Protein AF-M0ELW2-F1 (afdb_monomer_lite)

Organism: NCBI:txid1227466

Structure (mmCIF, N/CA/C/O backbone):
data_AF-M0ELW2-F1
#
_entry.id   AF-M0ELW2-F1
#
loop_
_atom_site.group_PDB
_atom_site.id
_atom_site.type_symbol
_atom_site.label_atom_id
_atom_site.label_alt_id
_atom_site.label_comp_id
_atom_site.label_asym_id
_atom_site.label_entity_id
_atom_site.label_seq_id
_atom_site.pdbx_PDB_ins_code
_atom_site.Cartn_x
_atom_site.Cartn_y
_atom_site.Cartn_z
_atom_site.occupancy
_atom_site.B_iso_or_equiv
_atom_site.auth_seq_id
_atom_site.auth_comp_id
_atom_site.auth_asym_id
_atom_site.auth_atom_id
_atom_site.pdbx_PDB_model_num
ATOM 1 N N . MET A 1 1 ? -8.194 -16.625 -3.463 1.00 64.56 1 MET A N 1
ATOM 2 C CA . MET A 1 1 ? -8.312 -15.165 -3.348 1.00 64.56 1 MET A CA 1
ATOM 3 C C . MET A 1 1 ? -7.165 -14.580 -4.137 1.00 64.56 1 MET A C 1
ATOM 5 O O . MET A 1 1 ? -6.102 -15.196 -4.111 1.00 64.56 1 MET A O 1
ATOM 9 N N . THR A 1 2 ? -7.409 -13.519 -4.897 1.00 87.75 2 THR A N 1
ATOM 10 C CA . THR A 1 2 ? -6.341 -12.771 -5.567 1.00 87.75 2 THR A CA 1
ATOM 11 C C . THR A 1 2 ? -6.023 -11.579 -4.673 1.00 87.75 2 THR A C 1
ATOM 13 O O . THR A 1 2 ? -6.952 -10.903 -4.248 1.00 87.75 2 THR A O 1
ATOM 16 N N . LEU A 1 3 ? -4.752 -11.398 -4.340 1.00 93.88 3 LEU A N 1
ATOM 17 C CA . LEU A 1 3 ? -4.208 -10.278 -3.588 1.00 93.88 3 LEU A CA 1
ATOM 18 C C . LEU A 1 3 ? -3.972 -9.103 -4.538 1.00 93.88 3 LEU A C 1
ATOM 20 O O . LEU A 1 3 ? -3.313 -9.275 -5.569 1.00 93.88 3 LEU A O 1
ATOM 24 N N . ASP A 1 4 ? -4.447 -7.920 -4.158 1.00 97.50 4 ASP A N 1
ATOM 25 C CA . ASP A 1 4 ? -4.254 -6.689 -4.925 1.00 97.50 4 ASP A CA 1
ATOM 26 C C . ASP A 1 4 ? -2.890 -6.049 -4.640 1.00 97.50 4 ASP A C 1
ATOM 28 O O . ASP A 1 4 ? -2.475 -5.890 -3.489 1.00 97.50 4 ASP A O 1
ATOM 32 N N . VAL A 1 5 ? -2.181 -5.636 -5.690 1.00 97.69 5 VAL A N 1
ATOM 33 C CA . VAL A 1 5 ? -0.938 -4.864 -5.556 1.00 97.69 5 VAL A CA 1
ATOM 34 C C . VAL A 1 5 ? -1.216 -3.423 -5.940 1.00 97.69 5 VAL A C 1
ATOM 36 O O . VAL A 1 5 ? -1.515 -3.158 -7.100 1.00 97.69 5 VAL A O 1
ATOM 39 N N . PHE A 1 6 ? -1.083 -2.491 -4.999 1.00 97.38 6 PHE A N 1
ATOM 40 C CA . PHE A 1 6 ? -1.309 -1.067 -5.245 1.00 97.38 6 PHE A CA 1
ATOM 41 C C . PHE A 1 6 ? 0.013 -0.342 -5.470 1.00 97.38 6 PHE A C 1
ATOM 43 O O . PHE A 1 6 ? 0.917 -0.393 -4.642 1.00 97.38 6 PHE A O 1
ATOM 50 N N . ALA A 1 7 ? 0.158 0.350 -6.596 1.00 95.94 7 ALA A N 1
ATOM 51 C CA . ALA A 1 7 ? 1.364 1.103 -6.918 1.00 95.94 7 ALA A CA 1
ATOM 52 C C . ALA A 1 7 ? 1.092 2.608 -6.864 1.00 95.94 7 ALA A C 1
ATOM 54 O O . ALA A 1 7 ? 0.602 3.205 -7.825 1.00 95.94 7 ALA A O 1
ATOM 55 N N . THR A 1 8 ? 1.462 3.220 -5.739 1.00 93.44 8 THR A N 1
ATOM 56 C CA . THR A 1 8 ? 1.367 4.666 -5.528 1.00 93.44 8 THR A CA 1
ATOM 57 C C . THR A 1 8 ? 2.399 5.421 -6.362 1.00 93.44 8 THR A C 1
ATOM 59 O O . THR A 1 8 ? 3.608 5.275 -6.160 1.00 93.44 8 THR A O 1
ATOM 62 N N . VAL A 1 9 ? 1.934 6.247 -7.301 1.00 91.50 9 VAL A N 1
ATOM 63 C CA . VAL A 1 9 ? 2.795 7.110 -8.122 1.00 91.50 9 VAL A CA 1
ATOM 64 C C . VAL A 1 9 ? 2.878 8.525 -7.545 1.00 91.50 9 VAL A C 1
ATOM 66 O O . VAL A 1 9 ? 1.890 9.110 -7.108 1.00 91.50 9 VAL A O 1
ATOM 69 N N . ASN A 1 10 ? 4.064 9.133 -7.620 1.00 81.88 10 ASN A N 1
ATOM 70 C CA . ASN A 1 10 ? 4.306 10.517 -7.179 1.00 81.88 10 ASN A CA 1
ATOM 71 C C . ASN A 1 10 ? 4.007 11.561 -8.277 1.00 81.88 10 ASN A C 1
ATOM 73 O O . ASN A 1 10 ? 4.631 12.621 -8.322 1.00 81.88 10 ASN A O 1
ATOM 77 N N . GLY A 1 11 ? 3.083 11.248 -9.191 1.00 72.25 11 GLY A N 1
ATOM 78 C CA . GLY A 1 11 ? 2.768 12.054 -10.374 1.00 72.25 11 GLY A CA 1
ATOM 79 C C . GLY A 1 11 ? 3.391 11.535 -11.678 1.00 72.25 11 GLY A C 1
ATOM 80 O O . GLY A 1 11 ? 4.180 10.589 -11.696 1.00 72.25 11 GLY A O 1
ATOM 81 N N . GLY A 1 12 ? 3.025 12.180 -12.789 1.00 79.81 12 GLY A N 1
ATOM 82 C CA . GLY A 1 12 ? 3.502 11.856 -14.135 1.00 79.81 12 GLY A CA 1
ATOM 83 C C . GLY A 1 12 ? 2.635 10.837 -14.886 1.00 79.81 12 GLY A C 1
ATOM 84 O O . GLY A 1 12 ? 2.298 9.762 -14.383 1.00 79.81 12 GLY A O 1
ATOM 85 N N . SER A 1 13 ? 2.306 11.162 -16.141 1.00 84.69 13 SER A N 1
ATOM 86 C CA . SER A 1 13 ? 1.502 10.291 -17.005 1.00 84.69 13 SER A CA 1
ATOM 87 C C . SER A 1 13 ? 2.212 8.973 -17.307 1.00 84.69 13 SER A C 1
ATOM 89 O O . SER A 1 13 ? 1.592 7.925 -17.235 1.00 84.69 13 SER A O 1
ATOM 91 N N . GLU A 1 14 ? 3.518 8.992 -17.575 1.00 90.25 14 GLU A N 1
ATOM 92 C CA . GLU A 1 14 ? 4.261 7.781 -17.957 1.00 90.25 14 GLU A CA 1
ATOM 93 C C . GLU A 1 14 ? 4.351 6.749 -16.822 1.00 90.25 14 GLU A C 1
ATOM 95 O O . GLU A 1 14 ? 4.234 5.552 -17.080 1.00 90.25 14 GLU A O 1
ATOM 100 N N . ALA A 1 15 ? 4.485 7.201 -15.568 1.00 91.12 15 ALA A N 1
ATOM 101 C CA . ALA A 1 15 ? 4.456 6.321 -14.399 1.00 91.12 15 ALA A CA 1
ATOM 102 C C . ALA A 1 15 ? 3.082 5.661 -14.244 1.00 91.12 15 ALA A C 1
ATOM 104 O O . ALA A 1 15 ? 2.994 4.449 -14.074 1.00 91.12 15 ALA A O 1
ATOM 105 N N . SER A 1 16 ? 2.021 6.459 -14.373 1.00 92.31 16 SER A N 1
ATOM 106 C CA . SER A 1 16 ? 0.638 5.980 -14.300 1.00 92.31 16 SER A CA 1
ATOM 107 C C . SER A 1 16 ? 0.343 4.958 -15.401 1.00 92.31 16 SER A C 1
ATOM 109 O O . SER A 1 16 ? -0.232 3.909 -15.135 1.00 92.31 16 SER A O 1
ATOM 111 N N . GLU A 1 17 ? 0.787 5.226 -16.631 1.00 93.00 17 GLU A N 1
ATOM 112 C CA . GLU A 1 17 ? 0.638 4.301 -17.757 1.00 93.00 17 GLU A CA 1
ATOM 113 C C . GLU A 1 17 ? 1.441 3.008 -17.558 1.00 93.00 17 GLU A C 1
ATOM 115 O O . GLU A 1 17 ? 0.981 1.945 -17.957 1.00 93.00 17 GLU A O 1
ATOM 120 N N . ALA A 1 18 ? 2.624 3.066 -16.937 1.00 94.62 18 ALA A N 1
ATOM 121 C CA . ALA A 1 18 ? 3.399 1.866 -16.617 1.00 94.62 18 ALA A CA 1
ATOM 122 C C . ALA A 1 18 ? 2.678 0.964 -15.606 1.00 94.62 18 ALA A C 1
ATOM 124 O O . ALA A 1 18 ? 2.658 -0.250 -15.785 1.00 94.62 18 ALA A O 1
ATOM 125 N N . VAL A 1 19 ? 2.048 1.553 -14.582 1.00 95.94 19 VAL A N 1
ATOM 126 C CA . VAL A 1 19 ? 1.215 0.801 -13.633 1.00 95.94 19 VAL A CA 1
ATOM 127 C C . VAL A 1 19 ? 0.007 0.198 -14.347 1.00 95.94 19 VAL A C 1
ATOM 129 O O . VAL A 1 19 ? -0.205 -1.003 -14.247 1.00 95.94 19 VAL A O 1
ATOM 132 N N . LYS A 1 20 ? -0.720 0.987 -15.151 1.00 94.31 20 LYS A N 1
ATOM 133 C CA . LYS A 1 20 ? -1.913 0.530 -15.891 1.00 94.31 20 LYS A CA 1
ATOM 134 C C . LYS A 1 20 ? -1.642 -0.584 -16.912 1.00 94.31 20 LYS A C 1
ATOM 136 O O . LYS A 1 20 ? -2.574 -1.283 -17.295 1.00 94.31 20 LYS A O 1
ATOM 141 N N . ARG A 1 21 ? -0.404 -0.719 -17.404 1.00 95.81 21 ARG A N 1
ATOM 142 C CA . ARG A 1 21 ? 0.011 -1.828 -18.285 1.00 95.81 21 ARG A CA 1
ATOM 143 C C . ARG A 1 21 ? 0.473 -3.075 -17.528 1.00 95.81 21 ARG A C 1
ATOM 145 O O . ARG A 1 21 ? 0.621 -4.119 -18.152 1.00 95.81 21 ARG A O 1
ATOM 152 N N . SER A 1 22 ? 0.713 -2.961 -16.225 1.00 95.94 22 SER A N 1
ATOM 153 C CA . SER A 1 22 ? 1.010 -4.095 -15.348 1.00 95.94 22 SER A CA 1
ATOM 154 C C . SER A 1 22 ? -0.270 -4.690 -14.754 1.00 95.94 22 SER A C 1
ATOM 156 O O . SER A 1 22 ? -1.358 -4.161 -14.965 1.00 95.94 22 SER A O 1
ATOM 158 N N . ASP A 1 23 ? -0.129 -5.749 -13.957 1.00 94.81 23 ASP A N 1
ATOM 159 C CA . ASP A 1 23 ? -1.236 -6.326 -13.179 1.00 94.81 23 ASP A CA 1
ATOM 160 C C . ASP A 1 23 ? -1.488 -5.610 -11.833 1.00 94.81 23 ASP A C 1
ATOM 162 O O . ASP A 1 23 ? -2.323 -6.042 -11.041 1.00 94.81 23 ASP A O 1
ATOM 166 N N . ALA A 1 24 ? -0.754 -4.531 -11.535 1.00 97.00 24 ALA A N 1
ATOM 167 C CA . ALA A 1 24 ? -0.967 -3.728 -10.334 1.00 97.00 24 ALA A CA 1
ATOM 168 C C . ALA A 1 24 ? -2.047 -2.653 -10.539 1.00 97.00 24 ALA A C 1
ATOM 170 O O . ALA A 1 24 ? -2.225 -2.107 -11.628 1.00 97.00 24 ALA A O 1
ATOM 171 N N . GLN A 1 25 ? -2.710 -2.294 -9.447 1.00 96.94 25 GLN A N 1
ATOM 172 C CA . GLN A 1 25 ? -3.693 -1.224 -9.380 1.00 96.94 25 GLN A CA 1
ATOM 173 C C . GLN A 1 25 ? -3.006 0.132 -9.184 1.00 96.94 25 GLN A C 1
ATOM 175 O O . GLN A 1 25 ? -2.037 0.263 -8.427 1.00 96.94 25 GLN A O 1
ATOM 180 N N . LEU A 1 26 ? -3.506 1.164 -9.866 1.00 95.75 26 LEU A N 1
ATOM 181 C CA . LEU A 1 26 ? -2.950 2.512 -9.776 1.00 95.75 26 LEU A CA 1
ATOM 182 C C . LEU A 1 26 ? -3.373 3.193 -8.477 1.00 95.75 26 LEU A C 1
ATOM 184 O O . LEU A 1 26 ? -4.562 3.365 -8.220 1.00 95.75 26 LEU A O 1
ATOM 188 N N . GLY A 1 27 ? -2.382 3.643 -7.709 1.00 95.19 27 GLY A N 1
ATOM 189 C CA . GLY A 1 27 ? -2.590 4.471 -6.531 1.00 95.19 27 GLY A CA 1
ATOM 190 C C . GLY A 1 27 ? -1.952 5.849 -6.651 1.00 95.19 27 GLY A C 1
ATOM 191 O O . GLY A 1 27 ? -1.027 6.059 -7.441 1.00 95.19 27 GLY A O 1
ATOM 192 N N . ILE A 1 28 ? -2.399 6.783 -5.820 1.00 93.88 28 ILE A N 1
ATOM 193 C CA . ILE A 1 28 ? -1.743 8.079 -5.617 1.00 93.88 28 ILE A CA 1
ATOM 194 C C . ILE A 1 28 ? -1.641 8.397 -4.128 1.00 93.88 28 ILE A C 1
ATOM 196 O O . ILE A 1 28 ? -2.437 7.927 -3.330 1.00 93.88 28 ILE A O 1
ATOM 200 N N . GLU A 1 29 ? -0.692 9.245 -3.753 1.00 91.44 29 GLU A N 1
ATOM 201 C CA . GLU A 1 29 ? -0.753 9.933 -2.462 1.00 91.44 29 GLU A CA 1
ATOM 202 C C . GLU A 1 29 ? -1.674 11.147 -2.619 1.00 91.44 29 GLU A C 1
ATOM 204 O O . GLU A 1 29 ? -1.587 11.857 -3.627 1.00 91.44 29 GLU A O 1
ATOM 209 N N . SER A 1 30 ? -2.537 11.409 -1.637 1.00 89.12 30 SER A N 1
ATOM 210 C CA . SER A 1 30 ? -3.585 12.436 -1.757 1.00 89.12 30 SER A CA 1
ATOM 211 C C . SER A 1 30 ? -3.110 13.852 -2.144 1.00 89.12 30 SER A C 1
ATOM 213 O O . SER A 1 30 ? -3.828 14.563 -2.837 1.00 89.12 30 SER A O 1
ATOM 215 N N . GLN A 1 31 ? -1.874 14.261 -1.839 1.00 82.50 31 GLN A N 1
ATOM 216 C CA . GLN A 1 31 ? -1.348 15.563 -2.303 1.00 82.50 31 GLN A CA 1
ATOM 217 C C . GLN A 1 31 ? -0.848 15.593 -3.751 1.00 82.50 31 GLN A C 1
ATOM 219 O O . GLN A 1 31 ? -0.563 16.663 -4.291 1.00 82.50 31 GLN A O 1
ATOM 224 N N . ASN A 1 32 ? -0.663 14.441 -4.390 1.00 77.44 32 ASN A N 1
ATOM 225 C CA . ASN A 1 32 ? 0.008 14.355 -5.687 1.00 77.44 32 ASN A CA 1
ATOM 226 C C . ASN A 1 32 ? -0.987 14.360 -6.869 1.00 77.44 32 ASN A C 1
ATOM 228 O O . ASN A 1 32 ? -0.609 14.053 -8.001 1.00 77.44 32 ASN A O 1
ATOM 232 N N . GLN A 1 33 ? -2.244 14.769 -6.639 1.00 63.25 33 GLN A N 1
ATOM 233 C CA . GLN A 1 33 ? -3.331 14.734 -7.630 1.00 63.25 33 GLN A CA 1
ATOM 234 C C . GLN A 1 33 ? -3.088 15.571 -8.892 1.00 63.25 33 GLN A C 1
ATOM 236 O O . GLN A 1 33 ? -3.638 15.271 -9.949 1.00 63.25 33 GLN A O 1
ATOM 241 N N . HIS A 1 34 ? -2.280 16.632 -8.820 1.00 58.34 34 HIS A N 1
ATOM 242 C CA . HIS A 1 34 ? -2.268 17.691 -9.838 1.00 58.34 34 HIS A CA 1
ATOM 243 C C . HIS A 1 34 ? -1.820 17.268 -11.251 1.00 58.34 34 HIS A C 1
ATOM 245 O O . HIS A 1 34 ? -1.841 18.094 -12.164 1.00 58.34 34 HIS A O 1
ATOM 251 N N . GLN A 1 35 ? -1.398 16.018 -11.456 1.00 65.25 35 GLN A N 1
ATOM 252 C CA . GLN A 1 35 ? -0.839 15.552 -12.728 1.00 65.25 35 GLN A CA 1
ATOM 253 C C . GLN A 1 35 ? -1.507 14.299 -13.308 1.00 65.25 35 GLN A C 1
ATOM 255 O O . GLN A 1 35 ? -1.128 13.880 -14.402 1.00 65.25 35 GLN A O 1
ATOM 260 N N . ILE A 1 36 ? -2.482 13.698 -12.618 1.00 74.06 36 ILE A N 1
ATOM 261 C CA . ILE A 1 36 ? -3.099 12.425 -13.016 1.00 74.06 36 ILE A CA 1
ATOM 262 C C . ILE A 1 36 ? -4.617 12.604 -13.027 1.00 74.06 36 ILE A C 1
ATOM 264 O O . ILE A 1 36 ? -5.186 13.230 -12.139 1.00 74.06 36 ILE A O 1
ATOM 268 N N . LYS A 1 37 ? -5.283 12.096 -14.067 1.00 79.38 37 LYS A N 1
ATOM 269 C CA . LYS A 1 37 ? -6.751 12.078 -14.109 1.00 79.38 37 LYS A CA 1
ATOM 270 C C . LYS A 1 37 ? -7.271 11.077 -13.079 1.00 79.38 37 LYS A C 1
ATOM 272 O O . LYS A 1 37 ? -6.704 9.995 -12.980 1.00 79.38 37 LYS A O 1
ATOM 277 N N . SER A 1 38 ? -8.370 11.402 -12.403 1.00 80.44 38 SER A N 1
ATOM 278 C CA . SER A 1 38 ? -9.008 10.511 -11.422 1.00 80.44 38 SER A CA 1
ATOM 279 C C . SER A 1 38 ? -9.430 9.155 -12.001 1.00 80.44 38 SER A C 1
ATOM 281 O O . SER A 1 38 ? -9.484 8.170 -11.278 1.00 80.44 38 SER A O 1
ATOM 283 N N . GLU A 1 39 ? -9.676 9.072 -13.314 1.00 83.44 39 GLU A N 1
ATOM 284 C CA . GLU A 1 39 ? -10.070 7.832 -13.991 1.00 83.44 39 GLU A CA 1
ATOM 285 C C . GLU A 1 39 ? -9.039 6.693 -13.820 1.00 83.44 39 GLU A C 1
ATOM 287 O O . GLU A 1 39 ? -7.923 6.724 -14.369 1.00 83.44 39 GLU A O 1
ATOM 292 N N . GLY A 1 40 ? -9.479 5.639 -13.124 1.00 88.19 40 GLY A N 1
ATOM 293 C CA . GLY A 1 40 ? -8.727 4.407 -12.883 1.00 88.19 40 GLY A CA 1
ATOM 294 C C . GLY A 1 40 ? -7.709 4.506 -11.749 1.00 88.19 40 GLY A C 1
ATOM 295 O O . GLY A 1 40 ? -6.729 3.768 -11.780 1.00 88.19 40 GLY A O 1
ATOM 296 N N . ILE A 1 41 ? -7.879 5.452 -10.820 1.00 94.12 41 ILE A N 1
ATOM 297 C CA . ILE A 1 41 ? -7.176 5.449 -9.534 1.00 94.12 41 ILE A CA 1
ATOM 298 C C . ILE A 1 41 ? -7.996 4.596 -8.565 1.00 94.12 41 ILE A C 1
ATOM 300 O O . ILE A 1 41 ? -9.115 4.957 -8.222 1.00 94.12 41 ILE A O 1
ATOM 304 N N . GLU A 1 42 ? -7.421 3.487 -8.118 1.00 96.69 42 GLU A N 1
ATOM 305 C CA . GLU A 1 42 ? -8.073 2.511 -7.234 1.00 96.69 42 GLU A CA 1
ATOM 306 C C . GLU A 1 42 ? -7.613 2.653 -5.776 1.00 96.69 42 GLU A C 1
ATOM 308 O O . GLU A 1 42 ? -8.215 2.077 -4.874 1.00 96.69 42 GLU A O 1
ATOM 313 N N . PHE A 1 43 ? -6.535 3.410 -5.539 1.00 97.00 43 PHE A N 1
ATOM 314 C CA . PHE A 1 43 ? -5.943 3.586 -4.217 1.00 97.00 43 PHE A CA 1
ATOM 315 C C . PHE A 1 43 ? -5.543 5.031 -3.934 1.00 97.00 43 PHE A C 1
ATOM 317 O O . PHE A 1 43 ? -4.889 5.682 -4.755 1.00 97.00 43 PHE A O 1
ATOM 324 N N . VAL A 1 44 ? -5.895 5.525 -2.750 1.00 95.88 44 VAL A N 1
ATOM 325 C CA . VAL A 1 44 ? -5.449 6.833 -2.260 1.00 95.88 44 VAL A CA 1
ATOM 326 C C . VAL A 1 44 ? -4.745 6.666 -0.918 1.00 95.88 44 VAL A C 1
ATOM 328 O O . VAL A 1 44 ? -5.349 6.299 0.082 1.00 95.88 44 VAL A O 1
ATOM 331 N N . ASP A 1 45 ? -3.451 6.964 -0.903 1.00 94.38 45 ASP A N 1
ATOM 332 C CA . ASP A 1 45 ? -2.612 6.874 0.286 1.00 94.38 45 ASP A CA 1
ATOM 333 C C . ASP A 1 45 ? -2.658 8.165 1.114 1.00 94.38 45 ASP A C 1
ATOM 335 O O . ASP A 1 45 ? -2.761 9.291 0.585 1.00 94.38 45 ASP A O 1
ATOM 339 N N . TYR A 1 46 ? -2.541 7.992 2.429 1.00 91.62 46 TYR A N 1
ATOM 340 C CA . TYR A 1 46 ? -2.403 9.093 3.365 1.00 91.62 46 TYR A CA 1
ATOM 341 C C . TYR A 1 46 ? -0.953 9.624 3.317 1.00 91.62 46 TYR A C 1
ATOM 343 O O . TYR A 1 46 ? 0.011 8.863 3.305 1.00 91.62 46 TYR A O 1
ATOM 351 N N . PRO A 1 47 ? -0.746 10.945 3.281 1.00 85.44 47 PRO A N 1
ATOM 352 C CA . PRO A 1 47 ? 0.551 11.613 3.084 1.00 85.44 47 PRO A CA 1
ATOM 353 C C . PRO A 1 47 ? 1.474 11.577 4.321 1.00 85.44 47 PRO A C 1
ATOM 355 O O . PRO A 1 47 ? 1.882 12.625 4.826 1.00 85.44 47 PRO A O 1
ATOM 358 N N . PHE A 1 48 ? 1.835 10.411 4.851 1.00 78.38 48 PHE A N 1
ATOM 359 C CA . PHE A 1 48 ? 2.548 10.310 6.140 1.00 78.38 48 PHE A CA 1
ATOM 360 C C . PHE A 1 48 ? 3.864 11.104 6.231 1.00 78.38 48 PHE A C 1
ATOM 362 O O . PHE A 1 48 ? 4.352 11.386 7.323 1.00 78.38 48 PHE A O 1
ATOM 369 N N . SER A 1 49 ? 4.464 11.457 5.091 1.00 71.62 49 SER A N 1
ATOM 370 C CA . SER A 1 49 ? 5.729 12.193 5.023 1.00 71.62 49 SER A CA 1
ATOM 371 C C . SER A 1 49 ? 5.593 13.721 5.062 1.00 71.62 49 SER A C 1
ATOM 373 O O . SER A 1 49 ? 6.615 14.413 5.075 1.00 71.62 49 SER A O 1
ATOM 375 N N . LYS A 1 50 ? 4.369 14.265 5.060 1.00 71.81 50 LYS A N 1
ATOM 376 C CA . LYS A 1 50 ? 4.126 15.702 4.883 1.00 71.81 50 LYS A CA 1
ATOM 377 C C . LYS A 1 50 ? 3.453 16.296 6.116 1.00 71.81 50 LYS A C 1
ATOM 379 O O . LYS A 1 50 ? 2.315 15.974 6.428 1.00 71.81 50 LYS A O 1
ATOM 384 N N . GLU A 1 51 ? 4.173 17.187 6.797 1.00 66.44 51 GLU A N 1
ATOM 385 C CA . GLU A 1 51 ? 3.758 17.782 8.080 1.00 66.44 51 GLU A CA 1
ATOM 386 C C . GLU A 1 51 ? 2.515 18.686 7.976 1.00 66.44 51 GLU A C 1
ATOM 388 O O . GLU A 1 51 ? 1.869 18.946 8.988 1.00 66.44 51 GLU A O 1
ATOM 393 N N . ASP A 1 52 ? 2.167 19.140 6.768 1.00 67.75 52 ASP A N 1
ATOM 394 C CA . ASP A 1 52 ? 1.168 20.193 6.557 1.00 67.75 52 ASP A CA 1
ATOM 395 C C . ASP A 1 52 ? -0.208 19.694 6.076 1.00 67.75 52 ASP A C 1
ATOM 397 O O . ASP A 1 52 ? -1.124 20.510 5.994 1.00 67.75 52 ASP A O 1
ATOM 401 N N . GLN A 1 53 ? -0.390 18.406 5.743 1.00 71.44 53 GLN A N 1
ATOM 402 C CA . GLN A 1 53 ? -1.695 17.945 5.245 1.00 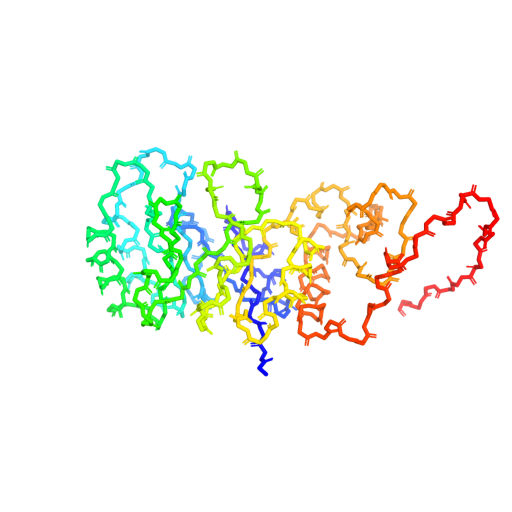71.44 53 GLN A CA 1
ATOM 403 C C . GLN A 1 53 ? -2.682 17.705 6.388 1.00 71.44 53 GLN A C 1
ATOM 405 O O . GLN A 1 53 ? -2.406 16.939 7.316 1.00 71.44 53 GLN A O 1
ATOM 410 N N . SER A 1 54 ? -3.867 18.303 6.278 1.00 88.81 54 SER A N 1
ATOM 411 C CA . SER A 1 54 ? -4.982 17.985 7.167 1.00 88.81 54 SER A CA 1
ATOM 412 C C . SER A 1 54 ? -5.734 16.734 6.703 1.00 88.81 54 SER A C 1
ATOM 414 O O . SER A 1 54 ? -5.753 16.390 5.519 1.00 88.81 54 SER A O 1
ATOM 416 N N . PHE A 1 55 ? -6.413 16.070 7.641 1.00 93.69 55 PHE A N 1
ATOM 417 C CA . PHE A 1 55 ? -7.362 15.011 7.299 1.00 93.69 55 PHE A CA 1
ATOM 418 C C . PHE A 1 55 ? -8.415 15.503 6.291 1.00 93.69 55 PHE A C 1
ATOM 420 O O . PHE A 1 55 ? -8.699 14.793 5.334 1.00 93.69 55 PHE A O 1
ATOM 427 N N . ASP A 1 56 ? -8.918 16.730 6.450 1.00 94.44 56 ASP A N 1
ATOM 428 C CA . ASP A 1 56 ? -9.928 17.315 5.561 1.00 94.44 56 ASP A CA 1
ATOM 429 C C . ASP A 1 56 ? -9.453 17.353 4.098 1.00 94.44 56 ASP A C 1
ATOM 431 O O . ASP A 1 56 ? -10.184 16.940 3.204 1.00 94.44 56 ASP A O 1
ATOM 435 N N . GLU 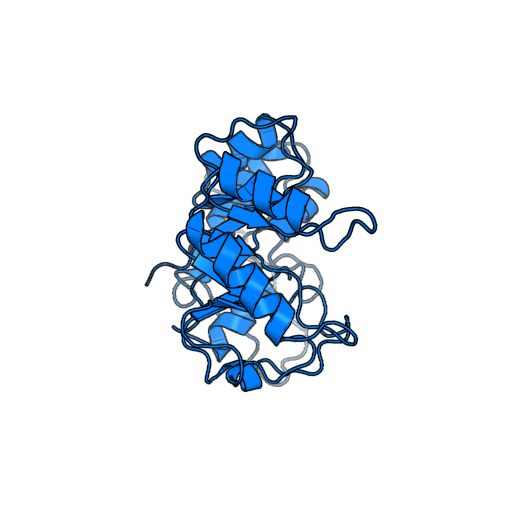A 1 57 ? -8.205 17.759 3.835 1.00 93.00 57 GLU A N 1
ATOM 436 C CA . GLU A 1 57 ? -7.640 17.778 2.474 1.00 93.00 57 GLU A CA 1
ATOM 437 C C . GLU A 1 57 ? -7.508 16.365 1.879 1.00 93.00 57 GLU A C 1
ATOM 439 O O . GLU A 1 57 ? -7.676 16.153 0.673 1.00 93.00 57 GLU A O 1
ATOM 444 N N . HIS A 1 58 ? -7.189 15.378 2.721 1.00 95.31 58 HIS A N 1
ATOM 445 C CA . HIS A 1 58 ? -7.176 13.975 2.312 1.00 95.31 58 HIS A CA 1
ATOM 446 C C . HIS A 1 58 ? -8.600 13.467 2.025 1.00 95.31 58 HIS A C 1
ATOM 448 O O . HIS A 1 58 ? -8.824 12.843 0.992 1.00 95.31 58 HIS A O 1
ATOM 454 N N . CYS A 1 59 ? -9.576 13.790 2.874 1.00 96.56 59 CYS A N 1
ATOM 455 C CA . CYS A 1 59 ? -10.977 13.425 2.680 1.00 96.56 59 CYS A CA 1
ATOM 456 C C . CYS A 1 59 ? -11.546 14.040 1.391 1.00 96.56 59 CYS A C 1
ATOM 458 O O . CYS A 1 59 ? -12.141 13.333 0.581 1.00 96.56 59 CYS A O 1
ATOM 460 N N . GLU A 1 60 ? -11.271 15.321 1.120 1.00 95.19 60 GLU A N 1
ATOM 461 C CA . GLU A 1 60 ? -11.647 15.989 -0.135 1.00 95.19 60 GLU A CA 1
ATOM 462 C C . GLU A 1 60 ? -11.052 15.286 -1.365 1.00 95.19 60 GLU A C 1
ATOM 464 O O . GLU A 1 60 ? -11.717 15.130 -2.392 1.00 95.19 60 GLU A O 1
ATOM 469 N N . THR A 1 61 ? -9.803 14.826 -1.255 1.00 94.12 61 THR A N 1
ATOM 470 C CA . THR A 1 61 ? -9.131 14.049 -2.301 1.00 94.12 61 THR A CA 1
ATOM 471 C C . THR A 1 61 ? -9.846 12.725 -2.556 1.00 94.12 61 THR A C 1
ATOM 473 O O . THR A 1 61 ? -10.119 12.399 -3.713 1.00 94.12 61 THR A O 1
ATOM 476 N N . VAL A 1 62 ? -10.139 11.970 -1.496 1.00 96.50 62 VAL A N 1
ATOM 477 C CA . VAL A 1 62 ? -10.817 10.670 -1.582 1.00 96.50 62 VAL A CA 1
ATOM 478 C C . VAL A 1 62 ? -12.223 10.850 -2.148 1.00 96.50 62 VAL A C 1
ATOM 480 O O . VAL A 1 62 ? -12.571 10.162 -3.098 1.00 96.50 62 VAL A O 1
ATOM 483 N N . ALA A 1 63 ? -12.980 11.844 -1.679 1.00 96.56 63 ALA A N 1
ATOM 484 C CA . ALA A 1 63 ? -14.312 12.166 -2.190 1.00 96.56 63 ALA A CA 1
ATOM 485 C C . ALA A 1 63 ? -14.317 12.572 -3.674 1.00 96.56 63 ALA A C 1
ATOM 487 O O . ALA A 1 63 ? -15.282 12.321 -4.388 1.00 96.56 63 ALA A O 1
ATOM 488 N N . GLY A 1 64 ? -13.251 13.215 -4.162 1.00 94.31 64 GLY A N 1
ATOM 489 C CA . GLY A 1 64 ? -13.129 13.589 -5.573 1.00 94.31 64 GLY A CA 1
ATOM 490 C C . GLY A 1 64 ? -12.737 12.439 -6.508 1.00 94.31 64 GLY A C 1
ATOM 491 O O . GLY A 1 64 ? -12.938 12.553 -7.720 1.00 94.31 64 GLY A O 1
ATOM 492 N N . ILE A 1 65 ? -12.141 11.371 -5.971 1.00 95.44 65 ILE A N 1
ATOM 493 C CA . ILE A 1 65 ? -11.664 10.209 -6.738 1.00 95.44 65 ILE A CA 1
ATOM 494 C C . ILE A 1 65 ? -12.625 9.026 -6.628 1.00 95.44 65 ILE A C 1
ATOM 496 O O . ILE A 1 65 ? -12.802 8.327 -7.620 1.00 95.44 65 ILE A O 1
ATOM 500 N N . GLU A 1 66 ? -13.226 8.835 -5.456 1.00 96.56 66 GLU A N 1
ATOM 501 C CA . GLU A 1 66 ? -14.003 7.656 -5.070 1.00 96.56 66 GLU A CA 1
ATOM 502 C C . GLU A 1 66 ? -13.221 6.339 -5.300 1.00 96.56 66 GLU A C 1
ATOM 504 O O . GLU A 1 66 ? -13.632 5.509 -6.113 1.00 96.56 66 GLU A O 1
ATOM 509 N N . PRO A 1 67 ? -12.036 6.160 -4.671 1.00 97.12 67 PRO A N 1
ATOM 510 C CA . PRO A 1 67 ? -11.185 4.995 -4.910 1.00 97.12 67 PRO A CA 1
ATOM 511 C C . PRO A 1 67 ? -11.775 3.726 -4.282 1.00 97.12 67 PRO A C 1
ATOM 513 O O . PRO A 1 67 ? -12.470 3.793 -3.272 1.00 97.12 67 PRO A O 1
ATOM 516 N N . ALA A 1 68 ? -11.405 2.551 -4.795 1.00 97.56 68 ALA A N 1
ATOM 517 C CA . ALA A 1 68 ? -11.752 1.286 -4.145 1.00 97.56 68 ALA A CA 1
ATOM 518 C C . ALA A 1 68 ? -11.174 1.198 -2.720 1.00 97.56 68 ALA A C 1
ATOM 520 O O . ALA A 1 68 ? -11.842 0.740 -1.797 1.00 97.56 68 ALA A O 1
ATOM 521 N N . VAL A 1 69 ? -9.935 1.661 -2.520 1.00 98.25 69 VAL A N 1
ATOM 522 C CA . VAL A 1 69 ? -9.245 1.577 -1.228 1.00 98.25 69 VAL A CA 1
ATOM 523 C C . VAL A 1 69 ? -8.616 2.918 -0.849 1.00 98.25 69 VAL A C 1
ATOM 525 O O . VAL A 1 69 ? -8.009 3.603 -1.671 1.00 98.25 69 VAL A O 1
ATOM 528 N N . THR A 1 70 ? -8.704 3.289 0.425 1.00 98.12 70 THR A N 1
ATOM 529 C CA . THR A 1 70 ? -7.977 4.440 0.984 1.00 98.12 70 THR A CA 1
ATOM 530 C C . THR A 1 70 ? -7.371 4.118 2.350 1.00 98.12 70 THR A C 1
ATOM 532 O O . THR A 1 70 ? -7.622 3.054 2.918 1.00 98.12 70 THR A O 1
ATOM 535 N N . VAL A 1 71 ? -6.555 5.025 2.885 1.00 97.44 71 VAL A N 1
ATOM 536 C CA . VAL A 1 71 ? -5.843 4.858 4.158 1.00 97.44 71 VAL A CA 1
ATOM 537 C C . VAL A 1 71 ? -6.236 5.968 5.131 1.00 97.44 71 VAL A C 1
ATOM 539 O O . VAL A 1 71 ? -6.127 7.150 4.820 1.00 97.44 71 VAL A O 1
ATOM 542 N N . ALA A 1 72 ? -6.680 5.597 6.331 1.00 97.19 72 ALA A N 1
ATOM 543 C CA . ALA A 1 72 ? -6.892 6.545 7.421 1.00 97.19 72 ALA A CA 1
ATOM 544 C C . ALA A 1 72 ? -5.550 6.955 8.066 1.00 97.19 72 ALA A C 1
ATOM 546 O O . ALA A 1 72 ? -4.566 6.221 7.959 1.00 97.19 72 ALA A O 1
ATOM 547 N N . PRO A 1 73 ? -5.484 8.085 8.796 1.00 94.25 73 PRO A N 1
ATOM 548 C CA . PRO A 1 73 ? -4.299 8.418 9.583 1.00 94.25 73 PRO A CA 1
ATOM 549 C C . PRO A 1 73 ? -3.908 7.291 10.556 1.00 94.25 73 PRO A C 1
ATOM 551 O O . PRO A 1 73 ? -4.769 6.625 11.126 1.00 94.25 73 PRO A O 1
ATOM 554 N N . ASP A 1 74 ? -2.610 7.111 10.808 1.00 93.19 74 ASP A N 1
ATOM 555 C CA . ASP A 1 74 ? -2.119 6.063 11.713 1.00 93.19 74 ASP A CA 1
ATOM 556 C C . ASP A 1 74 ? -2.644 6.244 13.144 1.00 93.19 74 ASP A C 1
ATOM 558 O O . ASP A 1 74 ? -2.694 7.364 13.662 1.00 93.19 74 ASP A O 1
ATOM 562 N N . ILE A 1 75 ? -2.931 5.141 13.837 1.00 92.94 75 ILE A N 1
ATOM 563 C CA . ILE A 1 75 ? -3.149 5.144 15.288 1.00 92.94 75 ILE A CA 1
ATOM 564 C C . ILE A 1 75 ? -1.781 5.087 15.964 1.00 92.94 75 ILE A C 1
ATOM 566 O O . ILE A 1 75 ? -1.224 4.014 16.192 1.00 92.94 75 ILE A O 1
ATOM 570 N N . GLU A 1 76 ? -1.230 6.253 16.275 1.00 89.44 76 GLU A N 1
ATOM 571 C CA . GLU A 1 76 ? 0.100 6.418 16.863 1.00 89.44 76 GLU A CA 1
ATOM 572 C C . GLU A 1 76 ? 0.062 7.201 18.183 1.00 89.44 76 GLU A C 1
ATOM 574 O O . GLU A 1 76 ? -0.955 7.788 18.563 1.00 89.44 76 GLU A O 1
ATOM 579 N N . ARG A 1 77 ? 1.181 7.224 18.917 1.00 82.00 77 ARG A N 1
ATOM 580 C CA . ARG A 1 77 ? 1.261 7.898 20.220 1.00 82.00 77 ARG A CA 1
ATOM 581 C C . ARG A 1 77 ? 0.853 9.368 20.105 1.00 82.00 77 ARG A C 1
ATOM 583 O O . ARG A 1 77 ? 1.551 10.171 19.497 1.00 82.00 77 ARG A O 1
ATOM 590 N N . GLY A 1 78 ? -0.230 9.723 20.791 1.00 85.81 78 GLY A N 1
ATOM 591 C CA . GLY A 1 78 ? -0.770 11.084 20.809 1.00 85.81 78 GLY A CA 1
ATOM 592 C C . GLY A 1 78 ? -1.970 11.301 19.888 1.00 85.81 78 GLY A C 1
ATOM 593 O O . GLY A 1 78 ? -2.559 12.377 19.957 1.00 85.81 78 GLY A O 1
ATOM 594 N N . ARG A 1 79 ? -2.369 10.297 19.096 1.00 88.88 79 ARG A N 1
ATOM 595 C CA . ARG A 1 79 ? -3.635 10.275 18.357 1.00 88.88 79 ARG A CA 1
ATOM 596 C C . ARG A 1 79 ? -4.574 9.237 18.978 1.00 88.88 79 ARG A C 1
ATOM 598 O O . ARG A 1 79 ? -4.168 8.101 19.210 1.00 88.88 79 ARG A O 1
ATOM 605 N N . ASP A 1 80 ? -5.802 9.639 19.302 1.00 93.44 80 ASP A N 1
ATOM 606 C CA . ASP A 1 80 ? -6.810 8.721 19.841 1.00 93.44 80 ASP A CA 1
ATOM 607 C C . ASP A 1 80 ? -7.294 7.777 18.729 1.00 93.44 80 ASP A C 1
ATOM 609 O O . ASP A 1 80 ? -7.575 8.209 17.610 1.00 93.44 80 ASP A O 1
ATOM 613 N N . ALA A 1 81 ? -7.401 6.484 19.035 1.00 96.50 81 ALA A N 1
ATOM 614 C CA . ALA A 1 81 ? -7.954 5.497 18.116 1.00 96.50 81 ALA A CA 1
ATOM 615 C C . ALA A 1 81 ? -9.402 5.833 17.728 1.00 96.50 81 ALA A C 1
ATOM 617 O O . ALA A 1 81 ? -9.794 5.622 16.584 1.00 96.50 81 ALA A O 1
ATOM 618 N N . GLN A 1 82 ? -10.188 6.385 18.658 1.00 97.50 82 GLN A N 1
ATOM 619 C CA . GLN A 1 82 ? -11.574 6.758 18.393 1.00 97.50 82 GLN A CA 1
ATOM 620 C C . GLN A 1 82 ? -11.676 7.876 17.347 1.00 97.50 82 GLN A C 1
ATOM 622 O O . GLN A 1 82 ? -12.525 7.785 16.461 1.00 97.50 82 GLN A O 1
ATOM 627 N N . ASP A 1 83 ? -10.783 8.868 17.401 1.00 97.06 83 ASP A N 1
ATOM 628 C CA . ASP A 1 83 ? -10.718 9.942 16.404 1.00 97.06 83 ASP A CA 1
ATOM 629 C C . ASP A 1 83 ? -10.384 9.365 15.016 1.00 97.06 83 ASP A C 1
ATOM 631 O O . ASP A 1 83 ? -11.039 9.691 14.026 1.00 97.06 83 ASP A O 1
ATOM 635 N N . VAL A 1 84 ? -9.424 8.434 14.945 1.00 97.50 84 VAL A N 1
ATOM 636 C CA . VAL A 1 84 ? -9.075 7.739 13.691 1.00 97.50 84 VAL A CA 1
ATOM 637 C C . VAL A 1 84 ? -10.243 6.903 13.166 1.00 97.50 84 VAL A C 1
ATOM 639 O O . VAL A 1 84 ? -10.475 6.861 11.962 1.00 97.50 84 VAL A O 1
ATOM 642 N N . TYR A 1 85 ? -11.026 6.255 14.031 1.00 98.31 85 TYR A N 1
ATOM 643 C CA . TYR A 1 85 ? -12.206 5.498 13.600 1.00 98.31 85 TYR A CA 1
ATOM 644 C C . TYR A 1 85 ? -13.343 6.388 13.090 1.00 98.31 85 TYR A C 1
ATOM 646 O O . TYR A 1 85 ? -14.133 5.952 12.251 1.00 98.31 85 TYR A O 1
ATOM 654 N N . GLU A 1 86 ? -13.462 7.613 13.596 1.00 98.31 86 GLU A N 1
ATOM 655 C CA . GLU A 1 86 ? -14.401 8.604 13.067 1.00 98.31 86 GLU A CA 1
ATOM 656 C C . GLU A 1 86 ? -13.958 9.092 11.687 1.00 98.31 86 GLU A C 1
ATOM 658 O O . GLU A 1 86 ? -14.772 9.102 10.765 1.00 98.31 86 GLU A O 1
ATOM 663 N N . GLN A 1 87 ? -12.662 9.351 11.515 1.00 98.25 87 GLN A N 1
ATOM 664 C CA . GLN A 1 87 ? -12.048 9.670 10.225 1.00 98.25 87 GLN A CA 1
ATOM 665 C C . GLN A 1 87 ? -12.202 8.532 9.207 1.00 98.25 87 GLN A C 1
ATOM 667 O O . GLN A 1 87 ? -12.618 8.762 8.076 1.00 98.25 87 GLN A O 1
ATOM 672 N N . ALA A 1 88 ? -11.946 7.285 9.610 1.00 98.56 88 ALA A N 1
ATOM 673 C CA . ALA A 1 88 ? -12.141 6.113 8.759 1.00 98.56 88 ALA A CA 1
ATOM 674 C C . ALA A 1 88 ? -13.607 5.953 8.327 1.00 98.56 88 ALA A C 1
ATOM 676 O O . ALA A 1 88 ? -13.883 5.592 7.187 1.00 98.56 88 ALA A O 1
ATOM 677 N N . ARG A 1 89 ? -14.561 6.275 9.212 1.00 98.62 89 ARG A N 1
ATOM 678 C CA . ARG A 1 89 ? -15.987 6.272 8.867 1.00 98.62 89 ARG A CA 1
ATOM 679 C C . ARG A 1 89 ? -16.326 7.325 7.819 1.00 98.62 89 ARG A C 1
ATOM 681 O O . ARG A 1 89 ? -17.077 7.019 6.903 1.00 98.62 89 ARG A O 1
ATOM 688 N N . GLU A 1 90 ? -15.777 8.525 7.933 1.00 98.62 90 GLU A N 1
ATOM 689 C CA . GLU A 1 90 ? -15.986 9.568 6.927 1.00 98.62 90 GLU A CA 1
ATOM 690 C C . GLU A 1 90 ? -15.390 9.170 5.567 1.00 98.62 90 GLU A C 1
ATOM 692 O O . GLU A 1 90 ? -16.046 9.305 4.541 1.00 98.62 90 GLU A O 1
ATOM 697 N N . LEU A 1 91 ? -14.194 8.572 5.555 1.00 98.62 91 LEU A N 1
ATOM 698 C CA . LEU A 1 91 ? -13.591 8.036 4.330 1.00 98.62 91 LEU A CA 1
ATOM 699 C C . LEU A 1 91 ? -14.425 6.912 3.696 1.00 98.62 91 LEU A C 1
ATOM 701 O O . LEU A 1 91 ? -14.494 6.820 2.472 1.00 98.62 91 LEU A O 1
ATOM 705 N N . SER A 1 92 ? -15.092 6.087 4.510 1.00 98.44 92 SER A N 1
ATOM 706 C CA . SER A 1 92 ? -15.933 4.981 4.028 1.00 98.44 92 SER A CA 1
ATOM 707 C C . SER A 1 92 ? -17.212 5.420 3.309 1.00 98.44 92 SER A C 1
ATOM 709 O O . SER A 1 92 ? -17.860 4.599 2.668 1.00 98.44 92 SER A O 1
ATOM 711 N N . ASP A 1 93 ? -17.572 6.706 3.374 1.00 98.44 93 ASP A N 1
ATOM 712 C CA . ASP A 1 93 ? -18.657 7.249 2.551 1.00 98.44 93 ASP A CA 1
ATOM 713 C C . ASP A 1 93 ? -18.238 7.403 1.073 1.00 98.44 93 ASP A C 1
ATOM 715 O O . ASP A 1 93 ? -19.101 7.549 0.204 1.00 98.44 93 ASP A O 1
ATOM 719 N N . PHE A 1 94 ? -16.930 7.359 0.784 1.00 98.38 94 PHE A N 1
ATOM 720 C CA . PHE A 1 94 ? -16.350 7.638 -0.535 1.00 98.38 94 PHE A CA 1
ATOM 721 C C . PHE A 1 94 ? -15.455 6.520 -1.084 1.00 98.38 94 PHE A C 1
ATOM 723 O O . PHE A 1 94 ? -15.055 6.596 -2.240 1.00 98.38 94 PHE A O 1
ATOM 730 N N . ALA A 1 95 ? -15.118 5.510 -0.285 1.00 98.25 95 ALA A N 1
ATOM 731 C CA . ALA A 1 95 ? -14.295 4.379 -0.700 1.00 98.25 95 ALA A CA 1
ATOM 732 C C . ALA A 1 95 ? -14.925 3.058 -0.250 1.00 98.25 95 ALA A C 1
ATOM 734 O O . ALA A 1 95 ? -15.562 3.008 0.804 1.00 98.25 95 ALA A O 1
ATOM 735 N N . ASP A 1 96 ? -14.719 1.987 -1.019 1.00 97.88 96 ASP A N 1
ATOM 736 C CA . ASP A 1 96 ? -15.258 0.664 -0.674 1.00 97.88 96 ASP A CA 1
ATOM 737 C C . ASP A 1 96 ? -14.594 0.097 0.591 1.00 97.88 96 ASP A C 1
ATOM 739 O O . ASP A 1 96 ? -15.234 -0.603 1.381 1.00 97.88 96 ASP A O 1
ATOM 743 N N . GLU A 1 97 ? -13.314 0.413 0.801 1.00 98.19 97 GLU A N 1
ATOM 744 C CA . GLU A 1 97 ? -12.534 -0.095 1.921 1.00 98.19 97 GLU A CA 1
ATOM 745 C C . GLU A 1 97 ? -11.542 0.932 2.471 1.00 98.19 97 GLU A C 1
ATOM 747 O O . GLU A 1 97 ? -10.906 1.696 1.740 1.00 98.19 97 GLU A O 1
ATOM 752 N N . VAL A 1 98 ? -11.378 0.923 3.796 1.00 98.62 98 VAL A N 1
ATOM 753 C CA . VAL A 1 98 ? -10.456 1.813 4.506 1.00 98.62 98 VAL A CA 1
ATOM 754 C C . VAL A 1 98 ? -9.446 0.985 5.287 1.00 98.62 98 VAL A C 1
ATOM 756 O O . VAL A 1 98 ? -9.812 0.110 6.078 1.00 98.62 98 VAL A O 1
ATOM 759 N N . ILE A 1 99 ? -8.169 1.290 5.074 1.00 98.62 99 ILE A N 1
ATOM 760 C CA . ILE A 1 99 ? -7.053 0.727 5.826 1.00 98.62 99 ILE A CA 1
ATOM 761 C C . ILE A 1 99 ? -6.818 1.562 7.082 1.00 98.62 99 ILE A C 1
ATOM 763 O O . ILE A 1 99 ? -6.678 2.783 7.013 1.00 98.62 99 ILE A O 1
ATOM 767 N N . VAL A 1 100 ? -6.720 0.893 8.228 1.00 98.06 100 VAL A N 1
ATOM 768 C CA . VAL A 1 100 ? -6.351 1.491 9.515 1.00 98.06 100 VAL A CA 1
ATOM 769 C C . VAL A 1 100 ? -5.058 0.857 10.012 1.00 98.06 100 VAL A C 1
ATOM 771 O O . VAL A 1 100 ? -4.933 -0.368 10.048 1.00 98.06 100 VAL A O 1
ATOM 774 N N . VAL A 1 101 ? -4.094 1.686 10.416 1.00 95.69 101 VAL A N 1
ATOM 775 C CA . VAL A 1 101 ? -2.749 1.241 10.814 1.00 95.69 101 VAL A CA 1
ATOM 776 C C . VAL A 1 101 ? -2.576 1.347 12.337 1.00 95.69 101 VAL A C 1
ATOM 778 O O . VAL A 1 101 ? -2.487 2.457 12.873 1.00 95.69 101 VAL A O 1
ATOM 781 N N . PRO A 1 102 ? -2.529 0.223 13.071 1.00 94.81 102 PRO A N 1
ATOM 782 C CA . PRO A 1 102 ? -2.536 0.217 14.530 1.00 94.81 102 PRO A CA 1
ATOM 783 C C . PRO A 1 102 ? -1.114 0.259 15.117 1.00 94.81 102 PRO A C 1
ATOM 785 O O . PRO A 1 102 ? -0.639 -0.730 15.654 1.00 94.81 102 PRO A O 1
ATOM 788 N N . LYS A 1 103 ? -0.407 1.396 15.047 1.00 92.00 103 LYS A N 1
ATOM 789 C CA . LYS A 1 103 ? 0.972 1.504 15.585 1.00 92.00 103 LYS A CA 1
ATOM 790 C C . LYS A 1 103 ? 1.054 1.544 17.118 1.00 92.00 103 LYS A C 1
ATOM 792 O O . LYS A 1 103 ? 2.125 1.356 17.685 1.00 92.00 103 LYS A O 1
ATOM 797 N N . SER A 1 104 ? -0.025 1.919 17.806 1.00 92.12 104 SER A N 1
ATOM 798 C CA . SER A 1 104 ? -0.044 2.133 19.267 1.00 92.12 104 SER A CA 1
ATOM 799 C C . SER A 1 104 ? -1.181 1.413 19.999 1.00 92.12 104 SER A C 1
ATOM 801 O O . SER A 1 104 ? -1.366 1.627 21.198 1.00 92.12 104 SER A O 1
ATOM 803 N N . ILE A 1 105 ? -1.928 0.557 19.303 1.00 94.19 105 ILE A N 1
ATOM 804 C CA . ILE A 1 105 ? -2.953 -0.334 19.865 1.00 94.19 105 ILE A CA 1
ATOM 805 C C . ILE A 1 105 ? -2.750 -1.733 19.293 1.00 94.19 105 ILE A C 1
ATOM 807 O O . ILE A 1 105 ? -2.171 -1.870 18.225 1.00 94.19 105 ILE A O 1
ATOM 811 N N . HIS A 1 106 ? -3.246 -2.778 19.956 1.00 95.75 106 HIS A N 1
ATOM 812 C CA . HIS A 1 106 ? -3.089 -4.122 19.408 1.00 95.75 106 HIS A CA 1
ATOM 813 C C . HIS A 1 106 ? -3.848 -4.248 18.066 1.00 95.75 106 HIS A C 1
ATOM 815 O O . HIS A 1 106 ? -4.993 -3.804 17.993 1.00 95.75 106 HIS A O 1
ATOM 821 N N . PRO A 1 107 ? -3.293 -4.889 17.017 1.00 96.25 107 PRO A N 1
ATOM 822 C CA . PRO A 1 107 ? -3.961 -5.003 15.714 1.00 96.25 107 PRO A CA 1
ATOM 823 C C . PRO A 1 107 ? -5.356 -5.636 15.770 1.00 96.25 107 PRO A C 1
ATOM 825 O O . PRO A 1 107 ? -6.265 -5.224 15.059 1.00 96.25 107 PRO A O 1
ATOM 828 N N . GLY A 1 108 ? -5.551 -6.602 16.670 1.00 96.56 108 GLY A N 1
ATOM 829 C CA . GLY A 1 108 ? -6.861 -7.210 16.939 1.00 96.56 108 GLY A CA 1
ATOM 830 C C . GLY A 1 108 ? -7.895 -6.298 17.621 1.00 96.56 108 GLY A C 1
ATOM 831 O O . GLY A 1 108 ? -9.042 -6.714 17.754 1.00 96.56 108 GLY A O 1
ATOM 832 N N . ASP A 1 109 ? -7.514 -5.094 18.061 1.00 96.88 109 ASP A N 1
ATOM 833 C CA . ASP A 1 109 ? -8.442 -4.083 18.591 1.00 96.88 109 ASP A CA 1
ATOM 834 C C . ASP A 1 109 ? -9.022 -3.184 17.478 1.00 96.88 109 ASP A C 1
ATOM 836 O O . ASP A 1 109 ? -9.923 -2.382 17.743 1.00 96.88 109 ASP A O 1
ATOM 840 N N . VAL A 1 110 ? -8.525 -3.303 16.238 1.00 97.88 110 VAL A N 1
ATOM 841 C CA . VAL A 1 110 ? -9.108 -2.633 15.068 1.00 97.88 110 VAL A CA 1
ATOM 842 C C . VAL A 1 110 ? -10.444 -3.311 14.721 1.00 97.88 110 VAL A C 1
ATOM 844 O O . VAL A 1 110 ? -10.475 -4.532 14.562 1.00 97.88 110 VAL A O 1
ATOM 847 N N . PRO A 1 111 ? -11.558 -2.560 14.607 1.00 97.75 111 PRO A N 1
ATOM 848 C CA . PRO A 1 111 ? -12.855 -3.119 14.233 1.00 97.75 111 PRO A CA 1
ATOM 849 C C . PRO A 1 111 ? -12.824 -3.887 12.906 1.00 97.75 111 PRO A C 1
ATOM 851 O O . PRO A 1 111 ? -12.227 -3.425 11.938 1.00 97.75 111 PRO A O 1
ATOM 854 N N . GLU A 1 112 ? -13.538 -5.015 12.851 1.00 96.88 112 GLU A N 1
ATOM 855 C CA . GLU A 1 112 ? -13.522 -5.967 11.725 1.0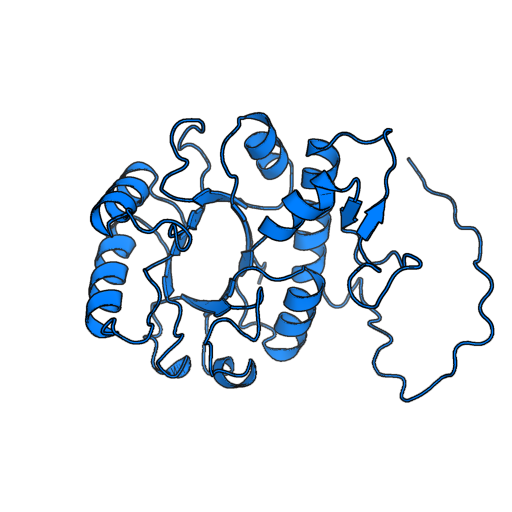0 96.88 112 GLU A CA 1
ATOM 856 C C . GLU A 1 112 ? -13.940 -5.376 10.371 1.00 96.88 112 GLU A C 1
ATOM 858 O O . GLU A 1 112 ? -13.602 -5.938 9.335 1.00 96.88 112 GLU A O 1
ATOM 863 N N . GLN A 1 113 ? -14.669 -4.254 10.360 1.00 97.19 113 GLN A N 1
ATOM 864 C CA . GLN A 1 113 ? -15.053 -3.592 9.113 1.00 97.19 113 GLN A CA 1
ATOM 865 C C . GLN A 1 113 ? -13.899 -2.845 8.419 1.00 97.19 113 GLN A C 1
ATOM 867 O O . GLN A 1 113 ? -14.085 -2.372 7.302 1.00 97.19 113 GLN A O 1
ATOM 872 N N . TRP A 1 114 ? -12.748 -2.687 9.078 1.00 98.31 114 TRP A N 1
ATOM 873 C CA . TRP A 1 114 ? -11.575 -2.016 8.519 1.00 98.31 114 TRP A CA 1
ATOM 874 C C . TRP A 1 114 ? -10.492 -3.025 8.153 1.00 98.31 114 TRP A C 1
ATOM 876 O O . TRP A 1 114 ? -10.228 -3.970 8.900 1.00 98.31 114 TRP A O 1
ATOM 886 N N . ARG A 1 115 ? -9.796 -2.775 7.042 1.00 98.44 115 ARG A N 1
ATOM 887 C CA . ARG A 1 115 ? -8.587 -3.524 6.692 1.00 98.44 115 ARG A CA 1
ATOM 888 C C . ARG A 1 115 ? -7.449 -3.096 7.605 1.00 98.44 115 ARG A C 1
ATOM 890 O O . ARG A 1 115 ? -7.206 -1.904 7.789 1.00 98.44 115 ARG A O 1
ATOM 897 N N . VAL A 1 116 ? -6.703 -4.048 8.152 1.00 98.38 116 VAL A N 1
ATOM 898 C CA . VAL A 1 116 ? -5.589 -3.733 9.051 1.00 98.38 116 VAL A CA 1
ATOM 899 C C . VAL A 1 116 ? -4.310 -3.510 8.245 1.00 98.38 116 VAL A C 1
ATOM 901 O O . VAL A 1 116 ? -3.863 -4.386 7.507 1.00 98.38 116 VAL A O 1
ATOM 904 N N . GLY A 1 117 ? -3.693 -2.339 8.385 1.00 97.06 117 GLY A N 1
ATOM 905 C CA . GLY A 1 117 ? -2.399 -2.039 7.778 1.00 97.06 117 GLY A CA 1
ATOM 906 C C . GLY A 1 117 ? -1.247 -2.633 8.589 1.00 97.06 117 GLY A C 1
ATOM 907 O O . GLY A 1 117 ? -1.118 -2.333 9.771 1.00 97.06 117 GLY A O 1
ATOM 908 N N . LEU A 1 118 ? -0.395 -3.442 7.956 1.00 95.44 118 LEU A N 1
ATOM 909 C CA . LEU A 1 118 ? 0.832 -4.004 8.529 1.00 95.44 118 LEU A CA 1
ATOM 910 C C . LEU A 1 118 ? 2.068 -3.293 7.942 1.00 95.44 118 LEU A C 1
ATOM 912 O O . LEU A 1 118 ? 2.428 -3.561 6.791 1.00 95.44 118 LEU A O 1
ATOM 916 N N . PRO A 1 119 ? 2.763 -2.432 8.705 1.00 92.31 119 PRO A N 1
ATOM 917 C CA . PRO A 1 119 ? 4.008 -1.789 8.280 1.00 92.31 119 PRO A CA 1
ATOM 918 C C . PRO A 1 119 ? 5.165 -2.779 8.056 1.00 92.31 119 PRO A C 1
ATOM 920 O O . PRO A 1 119 ? 5.570 -3.510 8.956 1.00 92.31 119 PRO A O 1
ATOM 923 N N . LEU A 1 120 ? 5.765 -2.768 6.859 1.00 89.19 120 LEU A N 1
ATOM 924 C CA . LEU A 1 120 ? 6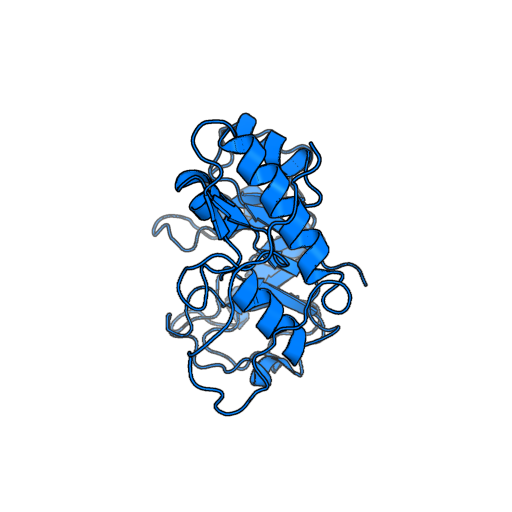.904 -3.624 6.481 1.00 89.19 120 LEU A CA 1
ATOM 925 C C . LEU A 1 120 ? 8.177 -2.859 6.089 1.00 89.19 120 LEU A C 1
ATOM 927 O O . LEU A 1 120 ? 9.263 -3.448 6.070 1.00 89.19 120 LEU A O 1
ATOM 931 N N . ALA A 1 121 ? 8.082 -1.567 5.752 1.00 68.31 121 ALA A N 1
ATOM 932 C CA . ALA A 1 121 ? 9.229 -0.753 5.315 1.00 68.31 121 ALA A CA 1
ATOM 933 C C . ALA A 1 121 ? 10.285 -0.536 6.417 1.00 68.31 121 ALA A C 1
ATOM 935 O O . ALA A 1 121 ? 11.449 -0.250 6.126 1.00 68.31 121 ALA A O 1
ATOM 936 N N . SER A 1 122 ? 9.894 -0.740 7.673 1.00 54.56 122 SER A N 1
ATOM 937 C CA . SER A 1 122 ? 10.746 -0.621 8.846 1.00 54.56 122 SER A CA 1
ATOM 938 C C . SER A 1 122 ? 10.111 -1.355 10.023 1.00 54.56 122 SER A C 1
ATOM 940 O O . SER A 1 122 ? 9.268 -0.793 10.714 1.00 54.56 122 SER A O 1
ATOM 942 N N . PHE A 1 123 ? 10.591 -2.561 10.340 1.00 48.47 123 PHE A N 1
ATOM 943 C CA . PHE A 1 123 ? 10.608 -2.994 11.743 1.00 48.47 123 PHE A CA 1
ATOM 944 C C . PHE A 1 123 ? 11.500 -1.992 12.504 1.00 48.47 123 PHE A C 1
ATOM 946 O O . PHE A 1 123 ? 12.710 -2.200 12.603 1.00 48.47 123 PHE A O 1
ATOM 953 N N . GLY A 1 124 ? 10.957 -0.838 12.905 1.00 33.72 124 GLY A N 1
ATOM 954 C CA . GLY A 1 124 ? 11.754 0.258 13.466 1.00 33.72 124 GLY A CA 1
ATOM 955 C C . GLY A 1 124 ? 11.250 1.691 13.275 1.00 33.72 124 GLY A C 1
ATOM 956 O O . GLY A 1 124 ? 11.965 2.602 13.679 1.00 33.72 124 GLY A O 1
ATOM 957 N N . SER A 1 125 ? 10.069 1.932 12.704 1.00 44.00 125 SER A N 1
ATOM 958 C CA . SER A 1 125 ? 9.358 3.200 12.935 1.00 44.00 125 SER A CA 1
ATOM 959 C C . SER A 1 125 ? 8.278 2.951 13.983 1.00 44.00 125 SER A C 1
ATOM 961 O O . SER A 1 125 ? 7.138 2.703 13.617 1.00 44.00 125 SER A O 1
ATOM 963 N N . ASP A 1 126 ? 8.680 2.899 15.254 1.00 53.97 126 ASP A N 1
ATOM 964 C CA . ASP A 1 126 ? 7.833 2.835 16.461 1.00 53.97 126 ASP A CA 1
ATOM 965 C C . ASP A 1 126 ? 6.676 1.811 16.506 1.00 53.97 126 ASP A C 1
ATOM 967 O O . ASP A 1 126 ? 5.900 1.833 17.455 1.00 53.97 126 ASP A O 1
ATOM 971 N N . ASP A 1 127 ? 6.577 0.887 15.546 1.00 63.22 127 ASP A N 1
ATOM 972 C CA . ASP A 1 127 ? 5.623 -0.215 15.594 1.00 63.22 127 ASP A CA 1
ATOM 973 C C . ASP A 1 127 ? 6.153 -1.283 16.559 1.00 63.22 127 ASP A C 1
ATOM 975 O O . ASP A 1 127 ? 7.200 -1.905 16.338 1.00 63.22 127 ASP A O 1
ATOM 979 N N . GLU A 1 128 ? 5.461 -1.424 17.686 1.00 75.75 128 GLU A N 1
ATOM 980 C CA . GLU A 1 128 ? 5.796 -2.370 18.749 1.00 75.75 128 GLU A CA 1
ATOM 981 C C . GLU A 1 128 ? 5.312 -3.795 18.423 1.00 75.75 128 GLU A C 1
ATOM 983 O O . GLU A 1 128 ? 5.657 -4.738 19.146 1.00 75.75 128 GLU A O 1
ATOM 988 N N . HIS A 1 129 ? 4.550 -3.970 17.337 1.00 87.50 129 HIS A N 1
ATOM 989 C CA . HIS A 1 129 ? 3.886 -5.221 17.000 1.00 87.50 129 HIS A CA 1
ATOM 990 C C . HIS A 1 129 ? 4.771 -6.174 16.194 1.00 87.50 129 HIS A C 1
ATOM 992 O O . HIS A 1 129 ? 5.523 -5.814 15.284 1.00 87.50 129 HIS A O 1
ATOM 998 N N . GLN A 1 130 ? 4.665 -7.456 16.529 1.00 90.44 130 GLN A N 1
ATOM 999 C CA . GLN A 1 130 ? 5.214 -8.540 15.729 1.00 90.44 130 GLN A CA 1
ATOM 1000 C C . GLN A 1 130 ? 4.189 -8.958 14.682 1.00 90.44 130 GLN A C 1
ATOM 1002 O O . GLN A 1 130 ? 2.985 -8.873 14.896 1.00 90.44 130 GLN A O 1
ATOM 1007 N N . ILE A 1 131 ? 4.651 -9.526 13.567 1.00 91.19 131 ILE A N 1
ATOM 1008 C CA . ILE A 1 131 ? 3.745 -10.040 12.530 1.00 91.19 131 ILE A CA 1
ATOM 1009 C C . ILE A 1 131 ? 2.721 -11.056 13.071 1.00 91.19 131 ILE A C 1
ATOM 1011 O O . ILE A 1 131 ? 1.609 -11.148 12.565 1.00 91.19 131 ILE A O 1
ATOM 1015 N N . THR A 1 132 ? 3.065 -11.800 14.126 1.00 92.50 132 THR A N 1
ATOM 1016 C CA . THR A 1 132 ? 2.159 -12.760 14.769 1.00 92.50 132 THR A CA 1
ATOM 1017 C C . THR A 1 132 ? 0.978 -12.105 15.483 1.00 92.50 132 THR A C 1
ATOM 1019 O O . THR A 1 132 ? -0.037 -12.769 15.681 1.00 92.50 132 THR A O 1
ATOM 1022 N N . ASP A 1 133 ? 1.075 -10.824 15.838 1.00 95.00 133 ASP A N 1
ATOM 1023 C CA . ASP A 1 133 ? -0.004 -10.084 16.505 1.00 95.00 133 ASP A CA 1
ATOM 1024 C C . ASP A 1 133 ? -1.190 -9.840 15.553 1.00 95.00 133 ASP A C 1
ATOM 1026 O O . ASP A 1 133 ? -2.322 -9.639 15.989 1.00 95.00 133 ASP A O 1
ATOM 1030 N N . TYR A 1 134 ? -0.951 -9.964 14.242 1.00 96.31 134 TYR A N 1
ATOM 1031 C CA . TYR A 1 134 ? -1.943 -9.814 13.178 1.00 96.31 134 TYR A CA 1
ATOM 1032 C C . TYR A 1 134 ? -2.667 -11.131 12.835 1.00 96.31 134 TYR A C 1
ATOM 1034 O O . TYR A 1 134 ? -3.537 -11.152 11.969 1.00 96.31 134 TYR A O 1
ATOM 1042 N N . HIS A 1 135 ? -2.370 -12.253 13.509 1.00 93.56 135 HIS A N 1
ATOM 1043 C CA . HIS A 1 135 ? -3.046 -13.536 13.243 1.00 93.56 135 HIS A CA 1
ATOM 1044 C C . HIS A 1 135 ? -4.561 -13.513 13.496 1.00 93.56 135 HIS A C 1
ATOM 1046 O O . HIS A 1 135 ? -5.268 -14.376 12.978 1.00 93.56 135 HIS A O 1
ATOM 1052 N N . GLY A 1 136 ? -5.041 -12.581 14.322 1.00 93.38 136 GLY A N 1
ATOM 1053 C CA . GLY A 1 136 ? -6.466 -12.392 14.599 1.00 93.38 136 GLY A CA 1
ATOM 1054 C C . GLY A 1 136 ? -7.185 -11.471 13.612 1.00 93.38 136 GLY A C 1
ATOM 1055 O O . GLY A 1 136 ? -8.394 -11.332 13.728 1.00 93.38 136 GLY A O 1
ATOM 1056 N N . CYS A 1 137 ? -6.467 -10.840 12.679 1.00 96.75 137 CYS A N 1
ATOM 1057 C CA . CYS A 1 137 ? -7.037 -9.915 11.703 1.00 96.75 137 CYS A CA 1
ATOM 1058 C C . CYS A 1 137 ? -7.484 -10.687 10.458 1.00 96.75 137 CYS A C 1
ATOM 1060 O O . CYS A 1 137 ? -6.728 -11.511 9.935 1.00 96.75 137 CYS A O 1
ATOM 1062 N N . ASP A 1 138 ? -8.701 -10.438 9.983 1.00 94.31 138 ASP A N 1
ATOM 1063 C CA . ASP A 1 138 ? -9.271 -11.175 8.848 1.00 94.31 138 ASP A CA 1
ATOM 1064 C C . ASP A 1 138 ? -8.907 -10.576 7.485 1.00 94.31 138 ASP A C 1
ATOM 1066 O O . ASP A 1 138 ? -8.872 -11.314 6.506 1.00 94.31 138 ASP A O 1
ATOM 1070 N N . SER A 1 139 ? -8.562 -9.285 7.442 1.00 97.12 139 SER A N 1
ATOM 1071 C CA . SER A 1 139 ? -8.119 -8.574 6.240 1.00 97.12 139 SER A CA 1
ATOM 1072 C C . SER A 1 139 ? -6.900 -7.707 6.551 1.00 97.12 139 SER A C 1
ATOM 1074 O O . SER A 1 139 ? -6.926 -6.887 7.475 1.00 97.12 139 SER A O 1
ATOM 1076 N N . ILE A 1 140 ? -5.810 -7.906 5.804 1.00 98.06 140 ILE A N 1
ATOM 1077 C CA . ILE A 1 140 ? -4.523 -7.235 6.019 1.00 98.06 140 ILE A CA 1
ATOM 1078 C C . ILE A 1 140 ? -4.015 -6.610 4.716 1.00 98.06 140 ILE A C 1
ATOM 1080 O O . ILE A 1 140 ? -3.949 -7.273 3.678 1.00 98.06 140 ILE A O 1
ATOM 1084 N N . HIS A 1 141 ? -3.579 -5.352 4.797 1.00 97.88 141 HIS A N 1
ATOM 1085 C CA . HIS A 1 141 ? -2.780 -4.685 3.770 1.00 97.88 141 HIS A CA 1
ATOM 1086 C C . HIS A 1 141 ? -1.309 -4.611 4.201 1.00 97.88 141 HIS A C 1
ATOM 1088 O O . HIS A 1 141 ? -1.005 -4.184 5.314 1.00 97.88 141 HIS A O 1
ATOM 1094 N N . LEU A 1 142 ? -0.376 -4.986 3.326 1.00 96.50 142 LEU A N 1
ATOM 1095 C CA . LEU A 1 142 ? 1.063 -4.891 3.591 1.00 96.50 142 LEU A CA 1
ATOM 1096 C C . LEU A 1 142 ? 1.621 -3.523 3.165 1.00 96.50 142 LEU A C 1
ATOM 1098 O O . LEU A 1 142 ? 1.874 -3.304 1.980 1.00 96.50 142 LEU A O 1
ATOM 1102 N N . LEU A 1 143 ? 1.880 -2.648 4.140 1.00 93.44 143 LEU A N 1
ATOM 1103 C CA . LEU A 1 143 ? 2.364 -1.281 3.925 1.00 93.44 143 LEU A CA 1
ATOM 1104 C C . LEU A 1 143 ? 3.884 -1.249 3.706 1.00 93.44 143 LEU A C 1
ATOM 1106 O O . LEU A 1 143 ? 4.690 -1.554 4.594 1.00 93.44 143 LEU A O 1
ATOM 1110 N N . GLY A 1 144 ? 4.298 -0.833 2.518 1.00 90.75 144 GLY A N 1
ATOM 1111 C CA . GLY A 1 144 ? 5.681 -0.730 2.082 1.00 90.75 144 GLY A CA 1
ATOM 1112 C C . GLY A 1 144 ? 6.456 -2.054 2.132 1.00 90.75 144 GLY A C 1
ATOM 1113 O O . GLY A 1 144 ? 5.929 -3.147 1.922 1.00 90.75 144 GLY A O 1
ATOM 1114 N N . GLY A 1 145 ? 7.761 -1.955 2.399 1.00 89.31 145 GLY A N 1
ATOM 1115 C CA . GLY A 1 145 ? 8.677 -3.099 2.397 1.00 89.31 145 GLY A CA 1
ATOM 1116 C C . GLY A 1 145 ? 9.144 -3.508 0.996 1.00 89.31 145 GLY A C 1
ATOM 1117 O O . GLY A 1 145 ? 8.671 -3.009 -0.021 1.00 89.31 145 GLY A O 1
ATOM 1118 N N . SER A 1 146 ? 10.142 -4.396 0.932 1.00 90.62 146 SER A N 1
ATOM 1119 C CA . SER A 1 146 ? 10.529 -5.028 -0.335 1.00 90.62 146 SER A CA 1
ATOM 1120 C C . SER A 1 146 ? 9.539 -6.148 -0.680 1.00 90.62 146 SER A C 1
ATOM 1122 O O . SER A 1 146 ? 8.993 -6.768 0.242 1.00 90.62 146 SER A O 1
ATOM 1124 N N . PRO A 1 147 ? 9.381 -6.516 -1.965 1.00 91.88 147 PRO A N 1
ATOM 1125 C CA . PRO A 1 147 ? 8.567 -7.672 -2.338 1.00 91.88 147 PRO A CA 1
ATOM 1126 C C . PRO A 1 147 ? 8.980 -8.968 -1.624 1.00 91.88 147 PRO A C 1
ATOM 1128 O O . PRO A 1 147 ? 8.153 -9.820 -1.320 1.00 91.88 147 PRO A O 1
ATOM 1131 N N . ILE A 1 148 ? 10.265 -9.121 -1.280 1.00 88.94 148 ILE A N 1
ATOM 1132 C CA . ILE A 1 148 ? 10.750 -10.271 -0.503 1.00 88.94 148 ILE A CA 1
ATOM 1133 C C . ILE A 1 148 ? 10.222 -10.233 0.935 1.00 88.94 148 ILE A C 1
ATOM 1135 O O . ILE A 1 148 ? 9.859 -11.277 1.480 1.00 88.94 148 ILE A O 1
ATOM 1139 N N . THR A 1 149 ? 10.189 -9.061 1.570 1.00 88.56 149 THR A N 1
ATOM 1140 C CA . THR A 1 149 ? 9.606 -8.899 2.908 1.00 88.56 149 THR A CA 1
ATOM 1141 C C . THR A 1 149 ? 8.103 -9.175 2.886 1.00 88.56 149 THR A C 1
ATOM 1143 O O . THR A 1 149 ? 7.622 -9.905 3.749 1.00 88.56 149 THR A O 1
ATOM 1146 N N . GLN A 1 150 ? 7.390 -8.709 1.861 1.00 93.25 150 GLN A N 1
ATOM 1147 C CA . GLN A 1 150 ? 5.964 -8.995 1.671 1.00 93.25 150 GLN A CA 1
ATOM 1148 C C . GLN A 1 150 ? 5.694 -10.494 1.481 1.00 93.25 150 GLN A C 1
ATOM 1150 O O . GLN A 1 150 ? 4.865 -11.070 2.178 1.00 93.25 150 GLN A O 1
ATOM 1155 N N . LEU A 1 151 ? 6.479 -11.177 0.642 1.00 90.31 151 LEU A N 1
ATOM 1156 C CA . LEU A 1 151 ? 6.397 -12.634 0.471 1.00 90.31 151 LEU A CA 1
ATOM 1157 C C . LEU A 1 151 ? 6.628 -13.398 1.781 1.00 90.31 151 LEU A C 1
ATOM 1159 O O . LEU A 1 151 ? 6.005 -14.432 2.023 1.00 90.31 151 LEU A O 1
ATOM 1163 N N . ARG A 1 152 ? 7.532 -12.916 2.644 1.00 88.38 152 ARG A N 1
ATOM 1164 C CA . ARG A 1 152 ? 7.727 -13.502 3.980 1.00 88.38 152 ARG A CA 1
ATOM 1165 C C . ARG A 1 152 ? 6.514 -13.278 4.874 1.00 88.38 152 ARG A C 1
ATOM 1167 O O . ARG A 1 152 ? 6.172 -14.192 5.617 1.00 88.38 152 ARG A O 1
ATOM 1174 N N . ALA A 1 153 ? 5.877 -12.113 4.788 1.00 91.44 153 ALA A N 1
ATOM 1175 C CA . ALA A 1 153 ? 4.670 -11.829 5.548 1.00 91.44 153 ALA A CA 1
ATOM 1176 C C . ALA A 1 153 ? 3.511 -12.742 5.125 1.00 91.44 153 ALA A C 1
ATOM 1178 O O . ALA A 1 153 ? 2.917 -13.403 5.973 1.00 91.44 153 ALA A O 1
ATOM 1179 N N . ILE A 1 154 ? 3.289 -12.904 3.818 1.00 91.56 154 ILE A N 1
ATOM 1180 C CA . ILE A 1 154 ? 2.279 -13.822 3.263 1.00 91.56 154 ILE A CA 1
ATOM 1181 C C . ILE A 1 154 ? 2.529 -15.271 3.692 1.00 91.56 154 ILE A C 1
ATOM 1183 O O . ILE A 1 154 ? 1.592 -16.014 3.960 1.00 91.56 154 ILE A O 1
ATOM 1187 N N . LYS A 1 155 ? 3.786 -15.704 3.825 1.00 88.94 155 LYS A N 1
ATOM 1188 C CA . LYS A 1 155 ? 4.087 -17.053 4.335 1.00 88.94 155 LYS A CA 1
ATOM 1189 C C . LYS A 1 155 ? 3.645 -17.296 5.777 1.00 88.94 155 LYS A C 1
ATOM 1191 O O . LYS A 1 155 ? 3.519 -18.455 6.152 1.00 88.94 155 LYS A O 1
ATOM 1196 N N . ILE A 1 156 ? 3.491 -16.240 6.571 1.00 90.50 156 ILE A N 1
ATOM 1197 C CA . ILE A 1 156 ? 3.099 -16.313 7.981 1.00 90.50 156 ILE A CA 1
ATOM 1198 C C . ILE A 1 156 ? 1.592 -16.067 8.122 1.00 90.50 156 ILE A C 1
ATOM 1200 O O . ILE A 1 156 ? 0.924 -16.771 8.874 1.00 90.50 156 ILE A O 1
ATOM 1204 N N . LEU A 1 157 ? 1.061 -15.085 7.390 1.00 92.44 157 LEU A N 1
ATOM 1205 C CA . LEU A 1 157 ? -0.328 -14.628 7.485 1.00 92.44 157 LEU A CA 1
ATOM 1206 C C . LEU A 1 157 ? -1.279 -15.334 6.508 1.00 92.44 157 LEU A C 1
ATOM 1208 O O . LEU A 1 157 ? -2.486 -15.316 6.717 1.00 92.44 157 LEU A O 1
ATOM 1212 N N . HIS A 1 158 ? -0.736 -16.006 5.494 1.00 87.62 158 HIS A N 1
ATOM 1213 C CA . HIS A 1 158 ? -1.458 -16.812 4.513 1.00 87.62 158 HIS A CA 1
ATOM 1214 C C . HIS A 1 158 ? -2.599 -16.056 3.819 1.00 87.62 158 HIS A C 1
ATOM 1216 O O . HIS A 1 158 ? -2.357 -15.057 3.150 1.00 87.62 158 HIS A O 1
ATOM 1222 N N . ASP A 1 159 ? -3.819 -16.569 3.941 1.00 89.69 159 ASP A N 1
ATOM 1223 C CA . ASP A 1 159 ? -5.047 -16.124 3.289 1.00 89.69 159 ASP A CA 1
ATOM 1224 C C . ASP A 1 159 ? -5.682 -14.887 3.936 1.00 89.69 159 ASP A C 1
ATOM 1226 O O . ASP A 1 159 ? -6.759 -14.486 3.521 1.00 89.69 159 ASP A O 1
ATOM 1230 N N . ARG A 1 160 ? -5.013 -14.281 4.925 1.00 94.69 160 ARG A N 1
ATOM 1231 C CA . ARG A 1 160 ? -5.441 -13.039 5.592 1.00 94.69 160 ARG A CA 1
ATOM 1232 C C . ARG A 1 160 ? -4.941 -11.774 4.904 1.00 94.69 160 ARG A C 1
ATOM 1234 O O . ARG A 1 160 ? -5.298 -10.674 5.308 1.00 94.69 160 ARG A O 1
ATOM 1241 N N . VAL A 1 161 ? -4.021 -11.913 3.951 1.00 96.62 161 VAL A N 1
ATOM 1242 C CA . VAL A 1 161 ? -3.445 -10.773 3.236 1.00 96.62 161 VAL A CA 1
ATOM 1243 C C . VAL A 1 161 ? -4.239 -10.539 1.961 1.00 96.62 161 VAL A C 1
ATOM 1245 O O . VAL A 1 161 ? -4.163 -11.344 1.034 1.00 96.62 161 VAL A O 1
ATOM 1248 N N . ASP A 1 162 ? -4.932 -9.407 1.909 1.00 97.44 162 ASP A N 1
ATOM 1249 C CA . ASP A 1 162 ? -5.782 -9.032 0.778 1.00 97.44 162 ASP A CA 1
ATOM 1250 C C . ASP A 1 162 ? -5.069 -8.094 -0.190 1.00 97.44 162 ASP A C 1
ATOM 1252 O O . ASP A 1 162 ? -5.394 -8.053 -1.374 1.00 97.44 162 ASP A O 1
ATOM 1256 N N . SER A 1 163 ? -4.074 -7.341 0.286 1.00 97.75 163 SER A N 1
ATOM 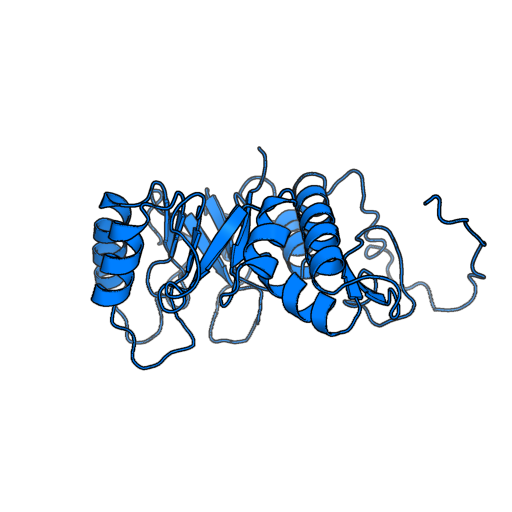1257 C CA . SER A 1 163 ? -3.343 -6.407 -0.573 1.00 97.75 163 SER A CA 1
ATOM 1258 C C . SER A 1 163 ? -1.940 -6.057 -0.079 1.00 97.75 163 SER A C 1
ATOM 1260 O O . SER A 1 163 ? -1.578 -6.322 1.070 1.00 97.75 163 SER A O 1
ATOM 1262 N N . ALA A 1 164 ? -1.130 -5.468 -0.960 1.00 97.19 164 ALA A N 1
ATOM 1263 C CA . ALA A 1 164 ? 0.228 -5.024 -0.660 1.00 97.19 164 ALA A CA 1
ATOM 1264 C C . ALA A 1 164 ? 0.662 -3.808 -1.491 1.00 97.19 164 ALA A C 1
ATOM 1266 O O . ALA A 1 164 ? 0.211 -3.616 -2.621 1.00 97.19 164 ALA A O 1
ATOM 1267 N N . ASP A 1 165 ? 1.619 -3.047 -0.964 1.00 95.12 165 ASP A N 1
ATOM 1268 C CA . ASP A 1 165 ? 2.233 -1.920 -1.666 1.00 95.12 165 ASP A CA 1
ATOM 1269 C C . ASP A 1 165 ? 3.252 -2.330 -2.742 1.00 95.12 165 ASP A C 1
ATOM 1271 O O . ASP A 1 165 ? 4.165 -3.126 -2.527 1.00 95.12 165 ASP A O 1
ATOM 1275 N N . GLY A 1 166 ? 3.199 -1.667 -3.892 1.00 94.81 166 GLY A N 1
ATOM 1276 C CA . GLY A 1 166 ? 4.139 -1.803 -5.006 1.00 94.81 166 GLY A CA 1
ATOM 1277 C C . GLY A 1 166 ? 5.256 -0.753 -5.024 1.00 94.81 166 GLY A C 1
ATOM 1278 O O . GLY A 1 166 ? 6.142 -0.812 -5.879 1.00 94.81 166 GLY A O 1
ATOM 1279 N N . ALA A 1 167 ? 5.261 0.214 -4.098 1.00 90.44 167 ALA A N 1
ATOM 1280 C CA . ALA A 1 167 ? 6.107 1.413 -4.174 1.00 90.44 167 ALA A CA 1
ATOM 1281 C C . ALA A 1 167 ? 7.625 1.129 -4.272 1.00 90.44 167 ALA A C 1
ATOM 1283 O O . ALA A 1 167 ? 8.375 1.880 -4.905 1.00 90.44 167 ALA A O 1
ATOM 1284 N N . ALA A 1 168 ? 8.102 0.015 -3.701 1.00 91.75 168 ALA A N 1
ATOM 1285 C CA . ALA A 1 168 ? 9.509 -0.390 -3.776 1.00 91.75 168 ALA A CA 1
ATOM 1286 C C . ALA A 1 168 ? 10.009 -0.608 -5.219 1.00 91.75 168 ALA A C 1
ATOM 1288 O O . ALA A 1 168 ? 11.206 -0.451 -5.483 1.00 91.75 168 ALA A O 1
ATOM 1289 N N . VAL A 1 169 ? 9.104 -0.911 -6.157 1.00 94.62 169 VAL A N 1
ATOM 1290 C CA . VAL A 1 169 ? 9.414 -1.085 -7.581 1.00 94.62 169 VAL A CA 1
ATOM 1291 C C . VAL A 1 169 ? 9.997 0.174 -8.205 1.00 94.62 169 VAL A C 1
ATOM 1293 O O . VAL A 1 169 ? 11.013 0.089 -8.893 1.00 94.62 169 VAL A O 1
ATOM 1296 N N . PHE A 1 170 ? 9.435 1.349 -7.922 1.00 94.31 170 PHE A N 1
ATOM 1297 C CA . PHE A 1 170 ? 9.920 2.602 -8.509 1.00 94.31 170 PHE A CA 1
ATOM 1298 C C . PHE A 1 170 ? 11.368 2.897 -8.113 1.00 94.31 170 PHE A C 1
ATOM 1300 O O . PHE A 1 170 ? 12.162 3.374 -8.930 1.00 94.31 170 PHE A O 1
ATOM 1307 N N . LYS A 1 171 ? 11.731 2.567 -6.868 1.00 91.69 171 LYS A N 1
ATOM 1308 C CA . LYS A 1 171 ? 13.102 2.697 -6.375 1.00 91.69 171 LYS A CA 1
ATOM 1309 C C . LYS A 1 171 ? 14.034 1.706 -7.069 1.00 91.69 171 LYS A C 1
ATOM 1311 O O . LYS A 1 171 ? 15.095 2.128 -7.519 1.00 91.69 171 LYS A O 1
ATOM 1316 N N . GLY A 1 172 ? 13.644 0.439 -7.206 1.00 91.25 172 GLY A N 1
ATOM 1317 C CA . GLY A 1 172 ? 14.429 -0.554 -7.952 1.00 91.25 172 GLY A CA 1
ATOM 1318 C C . GLY A 1 172 ? 14.662 -0.136 -9.407 1.00 91.25 172 GLY A C 1
ATOM 1319 O O . GLY A 1 172 ? 15.805 -0.037 -9.850 1.00 91.25 172 GLY A O 1
ATOM 1320 N N . ALA A 1 173 ? 13.597 0.258 -10.106 1.00 93.25 173 ALA A N 1
ATOM 1321 C CA . ALA A 1 173 ? 13.663 0.708 -11.493 1.00 93.25 173 ALA A CA 1
ATOM 1322 C C . ALA A 1 173 ? 14.587 1.923 -11.692 1.00 93.25 173 ALA A C 1
ATOM 1324 O O . ALA A 1 173 ? 15.282 2.009 -12.708 1.00 93.25 173 ALA A O 1
ATOM 1325 N N . SER A 1 174 ? 14.642 2.846 -10.719 1.00 92.62 174 SER A N 1
ATOM 1326 C CA . SER A 1 174 ? 15.539 4.016 -10.759 1.00 92.62 174 SER A CA 1
ATOM 1327 C C . SER A 1 174 ? 17.020 3.650 -10.636 1.00 92.62 174 SER A C 1
ATOM 1329 O O . SER A 1 174 ? 17.882 4.430 -11.030 1.00 92.62 174 SER A O 1
ATOM 1331 N N . MET A 1 175 ? 17.312 2.458 -10.109 1.00 90.69 175 MET A N 1
ATOM 1332 C CA . MET A 1 175 ? 18.661 1.905 -9.994 1.00 90.69 175 MET A CA 1
ATOM 1333 C C . MET A 1 175 ? 19.047 1.026 -11.190 1.00 90.69 175 MET A C 1
ATOM 1335 O O . MET A 1 175 ? 20.134 0.464 -11.170 1.00 90.69 175 MET A O 1
ATOM 1339 N N . GLY A 1 176 ? 18.186 0.911 -12.209 1.00 90.69 176 GLY A N 1
ATOM 1340 C CA . GLY A 1 176 ? 18.405 0.019 -13.353 1.00 90.69 176 GLY A CA 1
ATOM 1341 C C . GLY A 1 176 ? 17.854 -1.398 -13.159 1.00 90.69 176 GLY A C 1
ATOM 1342 O O . GLY A 1 176 ? 17.990 -2.232 -14.057 1.00 90.69 176 GLY A O 1
ATOM 1343 N N . ASP A 1 177 ? 17.193 -1.665 -12.027 1.00 91.88 177 ASP A N 1
ATOM 1344 C CA . ASP A 1 177 ? 16.826 -3.020 -11.622 1.00 91.88 177 ASP A CA 1
ATOM 1345 C C . ASP A 1 177 ? 15.380 -3.400 -12.001 1.00 91.88 177 ASP A C 1
ATOM 1347 O O . ASP A 1 177 ? 14.460 -2.586 -11.901 1.00 91.88 177 ASP A O 1
ATOM 1351 N N . VAL A 1 178 ? 15.163 -4.675 -12.341 1.00 92.94 178 VAL A N 1
ATOM 1352 C CA . VAL A 1 178 ? 13.841 -5.330 -12.400 1.00 92.94 178 VAL A CA 1
ATOM 1353 C C . VAL A 1 178 ? 13.708 -6.337 -11.266 1.00 92.94 178 VAL A C 1
ATOM 1355 O O . VAL A 1 178 ? 14.627 -7.124 -11.027 1.00 92.94 178 VAL A O 1
ATOM 1358 N N . PHE A 1 179 ? 12.565 -6.349 -10.578 1.00 92.00 179 PHE A N 1
ATOM 1359 C CA . PHE A 1 179 ? 12.253 -7.419 -9.636 1.00 92.00 179 PHE A CA 1
ATOM 1360 C C . PHE A 1 179 ? 11.896 -8.695 -10.401 1.00 92.00 179 PHE A C 1
ATOM 1362 O O . PHE A 1 179 ? 10.926 -8.701 -11.149 1.00 92.00 179 PHE A O 1
ATOM 1369 N N . ALA A 1 180 ? 12.638 -9.781 -10.190 1.00 88.31 180 ALA A N 1
ATOM 1370 C CA . ALA A 1 180 ? 12.322 -11.113 -10.688 1.00 88.31 180 ALA A CA 1
ATOM 1371 C C . ALA A 1 180 ? 12.493 -12.141 -9.552 1.00 88.31 180 ALA A C 1
ATOM 1373 O O . ALA A 1 180 ? 13.610 -12.384 -9.087 1.00 88.31 180 ALA A O 1
ATOM 1374 N N . PRO A 1 181 ? 11.410 -12.777 -9.082 1.00 75.94 181 PRO A N 1
ATOM 1375 C CA . PRO A 1 181 ? 11.451 -13.601 -7.877 1.00 75.94 181 PRO A CA 1
ATOM 1376 C C . PRO A 1 181 ? 12.234 -14.915 -8.011 1.00 75.94 181 PRO A C 1
ATOM 1378 O O . PRO A 1 181 ? 12.695 -15.455 -7.006 1.00 75.94 181 PRO A O 1
ATOM 1381 N N . THR A 1 182 ? 12.383 -15.433 -9.231 1.00 66.12 182 THR A N 1
ATOM 1382 C CA . THR A 1 182 ? 12.949 -16.764 -9.525 1.00 66.12 182 THR A CA 1
ATOM 1383 C C . THR A 1 182 ? 14.395 -16.737 -9.998 1.00 66.12 182 THR A C 1
ATOM 1385 O O . THR A 1 182 ? 15.051 -17.778 -10.072 1.00 66.12 182 THR A O 1
ATOM 1388 N N . GLN A 1 183 ? 14.912 -15.561 -10.329 1.00 56.31 183 GLN A N 1
ATOM 1389 C CA . GLN A 1 183 ? 16.296 -15.409 -10.724 1.00 56.31 183 GLN A CA 1
ATOM 1390 C C . GLN A 1 183 ? 17.094 -15.125 -9.445 1.00 56.31 183 GLN A C 1
ATOM 1392 O O . GLN A 1 183 ? 16.665 -14.356 -8.587 1.00 56.31 183 GLN A O 1
ATOM 1397 N N . PHE A 1 184 ? 18.239 -15.783 -9.267 1.00 53.88 184 PHE A N 1
ATOM 1398 C CA . PHE A 1 184 ? 19.143 -15.520 -8.146 1.00 53.88 184 PHE A CA 1
ATOM 1399 C C . PHE A 1 184 ? 20.319 -14.686 -8.655 1.00 53.88 184 PHE A C 1
ATOM 1401 O O . PHE A 1 184 ? 21.232 -15.210 -9.291 1.00 53.88 184 PHE A O 1
ATOM 1408 N N . GLY A 1 185 ? 20.298 -13.386 -8.375 1.00 47.03 185 GLY A N 1
ATOM 1409 C CA . GLY A 1 185 ? 21.416 -12.479 -8.609 1.00 47.03 185 GLY A CA 1
ATOM 1410 C C . GLY A 1 185 ? 22.542 -12.679 -7.581 1.00 47.03 185 GLY A C 1
ATOM 1411 O O . GLY A 1 185 ? 22.310 -13.218 -6.495 1.00 47.03 185 GLY A O 1
ATOM 1412 N N . PRO A 1 186 ? 23.778 -12.234 -7.873 1.00 41.28 186 PRO A N 1
ATOM 1413 C CA . PRO A 1 186 ? 24.952 -12.459 -7.021 1.00 41.28 186 PRO A CA 1
ATOM 1414 C C . PRO A 1 186 ? 25.006 -11.604 -5.735 1.00 41.28 186 PRO A C 1
ATOM 1416 O O . PRO A 1 186 ? 25.989 -11.678 -4.995 1.00 41.28 186 PRO A O 1
ATOM 1419 N N . HIS A 1 187 ? 23.995 -10.780 -5.446 1.00 41.31 187 HIS A N 1
ATOM 1420 C CA . HIS A 1 187 ? 24.037 -9.801 -4.353 1.00 41.31 187 HIS A CA 1
ATOM 1421 C C . HIS A 1 187 ? 23.390 -10.287 -3.044 1.00 41.31 187 HIS A C 1
ATOM 1423 O O . HIS A 1 187 ? 22.858 -11.388 -2.945 1.00 41.31 187 HIS A O 1
ATOM 1429 N N . THR A 1 188 ? 23.535 -9.495 -1.978 1.00 40.47 188 THR A N 1
ATOM 1430 C CA . THR A 1 188 ? 23.151 -9.823 -0.594 1.00 40.47 188 THR A CA 1
ATOM 1431 C C . THR A 1 188 ? 21.669 -10.198 -0.451 1.00 40.47 188 THR A C 1
ATOM 1433 O O . THR A 1 188 ? 20.860 -9.927 -1.330 1.00 40.47 188 THR A O 1
ATOM 1436 N N . ARG A 1 189 ? 21.316 -10.839 0.675 1.00 52.78 189 ARG A N 1
ATOM 1437 C CA . ARG A 1 189 ? 20.072 -11.598 0.946 1.00 52.78 189 ARG A CA 1
ATOM 1438 C C . ARG A 1 189 ? 18.733 -11.016 0.435 1.00 52.78 189 ARG A C 1
ATOM 1440 O O . ARG A 1 189 ? 17.838 -11.831 0.226 1.00 52.78 189 ARG A O 1
ATOM 1447 N N . ASP A 1 190 ? 18.616 -9.703 0.218 1.00 57.38 190 ASP A N 1
ATOM 1448 C CA . ASP A 1 190 ? 17.415 -8.995 -0.275 1.00 57.38 190 ASP A CA 1
ATOM 1449 C C . ASP A 1 190 ? 17.525 -8.492 -1.742 1.00 57.38 190 ASP A C 1
ATOM 1451 O O . ASP A 1 190 ? 16.529 -8.375 -2.444 1.00 57.38 190 ASP A O 1
ATOM 1455 N N . ARG A 1 191 ? 18.738 -8.277 -2.281 1.00 58.22 191 ARG A N 1
ATOM 1456 C CA . ARG A 1 191 ? 18.945 -7.862 -3.690 1.00 58.22 191 ARG A CA 1
ATOM 1457 C C . ARG A 1 191 ? 19.002 -9.024 -4.682 1.00 58.22 191 ARG A C 1
ATOM 1459 O O . ARG A 1 191 ? 19.210 -8.809 -5.866 1.00 58.22 191 ARG A O 1
ATOM 1466 N N . ARG A 1 192 ? 18.837 -10.267 -4.226 1.00 69.19 192 ARG A N 1
ATOM 1467 C CA . ARG A 1 192 ? 18.946 -11.446 -5.106 1.00 69.19 192 ARG A CA 1
ATOM 1468 C C . ARG A 1 192 ? 17.842 -11.536 -6.144 1.00 69.19 192 ARG A C 1
ATOM 1470 O O . ARG A 1 192 ? 18.076 -12.171 -7.158 1.00 69.19 192 ARG A O 1
ATOM 1477 N N . CYS A 1 193 ? 16.701 -10.907 -5.894 1.00 79.12 193 CYS A N 1
ATOM 1478 C CA . CYS A 1 193 ? 15.585 -10.864 -6.829 1.00 79.12 193 CYS A CA 1
ATOM 1479 C C . CYS A 1 193 ? 15.544 -9.551 -7.623 1.00 79.12 193 CYS A C 1
ATOM 1481 O O . CYS A 1 193 ? 14.532 -9.279 -8.245 1.00 79.12 193 CYS A O 1
ATOM 1483 N N . TRP A 1 194 ? 16.588 -8.718 -7.571 1.00 84.69 194 TRP A N 1
ATOM 1484 C CA . TRP A 1 194 ? 16.678 -7.473 -8.335 1.00 84.69 194 TRP A CA 1
ATOM 1485 C C . TRP A 1 194 ? 17.796 -7.601 -9.369 1.00 84.69 194 TRP A C 1
ATOM 1487 O O . TRP A 1 194 ? 18.929 -7.938 -9.014 1.00 84.69 194 TRP A O 1
ATOM 1497 N N . PHE A 1 195 ? 17.462 -7.367 -10.635 1.00 85.00 195 PHE A N 1
ATOM 1498 C CA . PHE A 1 195 ? 18.346 -7.597 -11.776 1.00 85.00 195 PHE A CA 1
ATOM 1499 C C . PHE A 1 195 ? 18.622 -6.312 -12.513 1.00 85.00 195 PHE A C 1
ATOM 1501 O O . PHE A 1 195 ? 17.702 -5.743 -13.094 1.00 85.00 195 PHE A O 1
ATOM 1508 N N . ASP A 1 196 ? 19.893 -5.927 -12.543 1.00 85.38 196 ASP A N 1
ATOM 1509 C CA . ASP A 1 196 ? 20.362 -4.860 -13.410 1.00 85.38 196 ASP A CA 1
ATOM 1510 C C . ASP A 1 196 ? 20.124 -5.270 -14.869 1.00 85.38 196 ASP A C 1
ATOM 1512 O O . ASP A 1 196 ? 20.635 -6.287 -15.349 1.00 85.38 196 ASP A O 1
ATOM 1516 N N . THR A 1 197 ? 19.295 -4.487 -15.547 1.00 84.56 197 THR A N 1
ATOM 1517 C CA . THR A 1 197 ? 18.941 -4.683 -16.959 1.00 84.56 197 THR A CA 1
ATOM 1518 C C . THR A 1 197 ? 19.858 -3.912 -17.905 1.00 84.56 197 THR A C 1
ATOM 1520 O O . THR A 1 197 ? 19.704 -4.009 -19.121 1.00 84.56 197 THR A O 1
ATOM 1523 N N . GLY A 1 198 ? 20.821 -3.163 -17.363 1.00 80.69 198 GLY A N 1
ATOM 1524 C CA . GLY A 1 198 ? 21.621 -2.210 -18.111 1.00 80.69 198 GLY A CA 1
ATOM 1525 C C . GLY A 1 198 ? 20.778 -1.071 -18.690 1.00 80.69 198 GLY A C 1
ATOM 1526 O O . GLY A 1 198 ? 19.642 -0.809 -18.281 1.00 80.69 198 GLY A O 1
ATOM 1527 N N . ASP A 1 199 ? 21.349 -0.395 -19.683 1.00 84.44 199 ASP A N 1
ATOM 1528 C CA . ASP A 1 199 ? 20.723 0.758 -20.341 1.00 84.44 199 ASP A CA 1
ATOM 1529 C C . ASP A 1 199 ? 19.721 0.358 -21.445 1.00 84.44 199 ASP A C 1
ATOM 1531 O O . ASP A 1 199 ? 19.068 1.227 -22.021 1.00 84.44 199 ASP A O 1
ATOM 1535 N N . ASP A 1 200 ? 19.587 -0.941 -21.739 1.00 85.81 200 ASP A N 1
ATOM 1536 C CA . ASP A 1 200 ? 18.758 -1.457 -22.839 1.00 85.81 200 ASP A CA 1
ATOM 1537 C C . ASP A 1 200 ? 17.254 -1.469 -22.517 1.00 85.81 200 ASP A C 1
ATOM 1539 O O . ASP A 1 200 ? 16.432 -1.574 -23.426 1.00 85.81 200 ASP A O 1
ATOM 1543 N N . VAL A 1 201 ? 16.889 -1.356 -21.236 1.00 90.25 201 VAL A N 1
ATOM 1544 C CA . VAL A 1 201 ? 15.495 -1.325 -20.768 1.00 90.25 201 VAL A CA 1
ATOM 1545 C C . VAL A 1 201 ? 15.185 0.051 -20.183 1.00 90.25 201 VAL A C 1
ATOM 1547 O O . VAL A 1 201 ? 15.943 0.599 -19.378 1.00 90.25 201 VAL A O 1
ATOM 1550 N N . GLY A 1 202 ? 14.060 0.636 -20.580 1.00 94.50 202 GLY A N 1
ATOM 1551 C CA . GLY A 1 202 ? 13.591 1.919 -20.076 1.00 94.50 202 GLY A CA 1
ATOM 1552 C C . GLY A 1 202 ? 13.122 1.844 -18.621 1.00 94.50 202 GLY A C 1
ATOM 1553 O O . GLY A 1 202 ? 12.672 0.811 -18.133 1.00 94.50 202 GLY A O 1
ATOM 1554 N N . TYR A 1 203 ? 13.166 2.975 -17.912 1.00 94.50 203 TYR A N 1
ATOM 1555 C CA . TYR A 1 203 ? 12.700 3.064 -16.521 1.00 94.50 203 TYR A CA 1
ATOM 1556 C C . TYR A 1 203 ? 11.264 2.540 -16.336 1.00 94.50 203 TYR A C 1
ATOM 1558 O O . TYR A 1 203 ? 11.013 1.730 -15.448 1.00 94.50 203 TYR A O 1
ATOM 1566 N N . TYR A 1 204 ? 10.333 2.963 -17.192 1.00 95.56 204 TYR A N 1
ATOM 1567 C CA . TYR A 1 204 ? 8.924 2.574 -17.091 1.00 95.56 204 TYR A CA 1
ATOM 1568 C C . TYR A 1 204 ? 8.665 1.121 -17.499 1.00 95.56 204 TYR A C 1
ATOM 1570 O O . TYR A 1 204 ? 7.796 0.479 -16.918 1.00 95.56 204 TYR A O 1
ATOM 1578 N N . GLU A 1 205 ? 9.456 0.577 -18.424 1.00 95.69 205 GLU A N 1
ATOM 1579 C CA . GLU A 1 205 ? 9.420 -0.849 -18.779 1.00 95.69 205 GLU A CA 1
ATOM 1580 C C . GLU A 1 205 ? 9.884 -1.707 -17.593 1.00 95.69 205 GLU A C 1
ATOM 1582 O O . GLU A 1 205 ? 9.290 -2.744 -17.301 1.00 95.69 205 GLU A O 1
ATOM 1587 N N . ARG A 1 206 ? 10.888 -1.239 -16.832 1.00 95.12 206 ARG A N 1
ATOM 1588 C CA . ARG A 1 206 ? 11.295 -1.898 -15.583 1.00 95.12 206 ARG A CA 1
ATOM 1589 C C . ARG A 1 206 ? 10.208 -1.866 -14.514 1.00 95.12 206 ARG A C 1
ATOM 1591 O O . ARG A 1 206 ? 10.053 -2.855 -13.797 1.00 95.12 206 ARG A O 1
ATOM 1598 N N . VAL A 1 207 ? 9.491 -0.746 -14.384 1.00 96.12 207 VAL A N 1
ATOM 1599 C CA . VAL A 1 207 ? 8.366 -0.613 -13.442 1.00 96.12 207 VAL A CA 1
ATOM 1600 C C . VAL A 1 207 ? 7.266 -1.612 -13.793 1.00 96.12 207 VAL A C 1
ATOM 1602 O O . VAL A 1 207 ? 6.886 -2.407 -12.940 1.00 96.12 207 VAL A O 1
ATOM 1605 N N . GLU A 1 208 ? 6.822 -1.620 -15.049 1.00 96.62 208 GLU A N 1
ATOM 1606 C CA . GLU A 1 208 ? 5.783 -2.521 -15.560 1.00 96.62 208 GLU A CA 1
ATOM 1607 C C . GLU A 1 208 ? 6.141 -3.999 -15.333 1.00 96.62 208 GLU A C 1
ATOM 1609 O O . GLU A 1 208 ? 5.374 -4.746 -14.718 1.00 96.62 208 GLU A O 1
ATOM 1614 N N . ALA A 1 209 ? 7.346 -4.410 -15.746 1.00 95.19 209 ALA A N 1
ATOM 1615 C CA . ALA A 1 209 ? 7.817 -5.783 -15.578 1.00 95.19 209 ALA A CA 1
ATOM 1616 C C . ALA A 1 209 ? 7.924 -6.182 -14.098 1.00 95.19 209 ALA A C 1
ATOM 1618 O O . ALA A 1 209 ? 7.546 -7.286 -13.711 1.00 95.19 209 ALA A O 1
ATOM 1619 N N . SER A 1 210 ? 8.423 -5.280 -13.252 1.00 95.88 210 SER A N 1
ATOM 1620 C CA . SER A 1 210 ? 8.569 -5.551 -11.822 1.00 95.88 210 SER A CA 1
ATOM 1621 C C . SER A 1 210 ? 7.218 -5.661 -11.121 1.00 95.88 210 SER A C 1
ATOM 1623 O O . SER A 1 210 ? 7.051 -6.575 -10.325 1.00 95.88 210 SER A O 1
ATOM 1625 N N . LEU A 1 211 ? 6.257 -4.774 -11.404 1.00 97.19 211 LEU A N 1
ATOM 1626 C CA . LEU A 1 211 ? 4.918 -4.835 -10.806 1.00 97.19 211 LEU A CA 1
ATOM 1627 C C . LEU A 1 211 ? 4.181 -6.114 -11.204 1.00 97.19 211 LEU A C 1
ATOM 1629 O O . LEU A 1 211 ? 3.631 -6.777 -10.332 1.00 97.19 211 LEU A O 1
ATOM 1633 N N . THR A 1 212 ? 4.273 -6.514 -12.473 1.00 95.69 212 THR A N 1
ATOM 1634 C CA . THR A 1 212 ? 3.753 -7.804 -12.965 1.00 95.69 212 THR A CA 1
ATOM 1635 C C . THR A 1 212 ? 4.371 -8.969 -12.188 1.00 95.69 212 THR A C 1
ATOM 1637 O O . THR A 1 212 ? 3.672 -9.794 -11.604 1.00 95.69 212 THR A O 1
ATOM 1640 N N . ASN A 1 213 ? 5.703 -8.981 -12.064 1.00 94.19 213 ASN A N 1
ATOM 1641 C CA . ASN A 1 213 ? 6.409 -10.021 -11.320 1.00 94.19 213 ASN A CA 1
ATOM 1642 C C . ASN A 1 213 ? 6.063 -10.032 -9.823 1.00 94.19 213 ASN A C 1
ATOM 1644 O O . ASN A 1 213 ? 6.060 -11.103 -9.223 1.00 94.19 213 ASN A O 1
ATOM 1648 N N . VAL A 1 214 ? 5.812 -8.872 -9.202 1.00 94.50 214 VAL A N 1
ATOM 1649 C CA . VAL A 1 214 ? 5.369 -8.761 -7.799 1.00 94.50 214 VAL A CA 1
ATOM 1650 C C . VAL A 1 214 ? 3.931 -9.255 -7.639 1.00 94.50 214 VAL A C 1
ATOM 1652 O O . VAL A 1 214 ? 3.643 -10.000 -6.707 1.00 94.50 214 VAL A O 1
ATOM 1655 N N . HIS A 1 215 ? 3.034 -8.896 -8.548 1.00 95.19 215 HIS A N 1
ATOM 1656 C CA . HIS A 1 215 ? 1.660 -9.378 -8.523 1.00 95.19 215 HIS A CA 1
ATOM 1657 C C . HIS A 1 215 ? 1.606 -10.911 -8.631 1.00 95.19 215 HIS A C 1
ATOM 1659 O O . HIS A 1 215 ? 1.027 -11.575 -7.766 1.00 95.19 215 HIS A O 1
ATOM 1665 N N . ASP A 1 216 ? 2.297 -11.489 -9.617 1.00 92.50 216 ASP A N 1
ATOM 1666 C CA . ASP A 1 216 ? 2.381 -12.942 -9.806 1.00 92.50 216 ASP A CA 1
ATOM 1667 C C . ASP A 1 216 ? 2.994 -13.654 -8.600 1.00 92.50 216 ASP A C 1
ATOM 1669 O O . ASP A 1 216 ? 2.512 -14.703 -8.164 1.00 92.50 216 ASP A O 1
ATOM 1673 N N . ALA A 1 217 ? 4.057 -13.063 -8.057 1.00 90.44 217 ALA A N 1
ATOM 1674 C CA . ALA A 1 217 ? 4.776 -13.518 -6.881 1.00 90.44 217 ALA A CA 1
ATOM 1675 C C . ALA A 1 217 ? 3.875 -13.697 -5.657 1.00 90.44 217 ALA A C 1
ATOM 1677 O O . ALA A 1 217 ? 3.875 -14.760 -5.027 1.00 90.44 217 ALA A O 1
ATOM 1678 N N . LEU A 1 218 ? 3.143 -12.638 -5.305 1.00 90.88 218 LEU A N 1
ATOM 1679 C CA . LEU A 1 218 ? 2.320 -12.588 -4.101 1.00 90.88 218 LEU A CA 1
ATOM 1680 C C . LEU A 1 218 ? 1.068 -13.465 -4.246 1.00 90.88 218 LEU A C 1
ATOM 1682 O O . LEU A 1 218 ? 0.651 -14.088 -3.273 1.00 90.88 218 LEU A O 1
ATOM 1686 N N . ASN A 1 219 ? 0.538 -13.595 -5.465 1.00 91.56 219 ASN A N 1
ATOM 1687 C CA . ASN A 1 219 ? -0.619 -14.439 -5.768 1.00 91.56 219 ASN A CA 1
ATOM 1688 C C . ASN A 1 219 ? -0.288 -15.926 -5.956 1.00 91.56 219 ASN A C 1
ATOM 1690 O O . ASN A 1 219 ? -1.144 -16.786 -5.747 1.00 91.56 219 ASN A O 1
ATOM 1694 N N . ASN A 1 220 ? 0.955 -16.259 -6.319 1.00 87.00 220 ASN A N 1
ATOM 1695 C CA . ASN A 1 220 ? 1.392 -17.637 -6.543 1.00 87.00 220 ASN A CA 1
ATOM 1696 C C . ASN A 1 220 ? 2.677 -17.990 -5.765 1.00 87.00 220 ASN A C 1
ATOM 1698 O O . ASN A 1 220 ? 3.660 -18.473 -6.345 1.00 87.00 220 ASN A O 1
ATOM 1702 N N . PRO A 1 221 ? 2.683 -17.866 -4.422 1.00 72.38 221 PRO A N 1
ATOM 1703 C CA . PRO A 1 221 ? 3.883 -18.071 -3.611 1.00 72.38 221 PRO A CA 1
ATOM 1704 C C . PRO A 1 221 ? 4.386 -19.528 -3.611 1.00 72.38 221 PRO A C 1
ATOM 1706 O O . PRO A 1 221 ? 5.493 -19.799 -3.151 1.00 72.38 221 PRO A O 1
ATOM 1709 N N . GLY A 1 222 ? 3.598 -20.486 -4.114 1.00 62.84 222 GLY A N 1
ATOM 1710 C CA . GLY A 1 222 ? 3.971 -21.902 -4.211 1.00 62.84 222 GLY A CA 1
ATOM 1711 C C . GLY A 1 222 ? 4.595 -22.330 -5.547 1.00 62.84 222 GLY A C 1
ATOM 1712 O O . GLY A 1 222 ? 5.309 -23.330 -5.576 1.00 62.84 222 GLY A O 1
ATOM 1713 N N . SER A 1 223 ? 4.353 -21.611 -6.649 1.00 54.84 223 SER A N 1
ATOM 1714 C CA . SER A 1 223 ? 4.804 -22.023 -7.992 1.00 54.84 223 SER A CA 1
ATOM 1715 C C . SER A 1 223 ? 6.188 -21.478 -8.365 1.00 54.84 223 SER A C 1
ATOM 1717 O O . SER A 1 223 ? 6.865 -22.060 -9.211 1.00 54.84 223 SER A O 1
ATOM 1719 N N . ALA A 1 224 ? 6.635 -20.407 -7.703 1.00 46.97 224 ALA A N 1
ATOM 1720 C CA . ALA A 1 224 ? 7.875 -19.701 -8.027 1.00 46.97 224 ALA A CA 1
ATOM 1721 C C . ALA A 1 224 ? 8.964 -19.780 -6.934 1.00 46.97 224 ALA A C 1
ATOM 1723 O O . ALA A 1 224 ? 10.082 -19.318 -7.149 1.00 46.97 224 ALA A O 1
ATOM 1724 N N . TYR A 1 225 ? 8.696 -20.388 -5.770 1.00 53.56 225 TYR A N 1
ATOM 1725 C CA . TYR A 1 225 ? 9.560 -20.213 -4.595 1.00 53.56 225 TYR A CA 1
ATOM 1726 C C . TYR A 1 225 ? 10.005 -21.513 -3.927 1.00 53.56 225 TYR A C 1
ATOM 1728 O O . TYR A 1 225 ? 9.395 -21.993 -2.975 1.00 53.56 225 TYR A O 1
ATOM 1736 N N . SER A 1 226 ? 11.197 -21.983 -4.295 1.00 47.00 226 SER A N 1
ATOM 1737 C CA . SER A 1 226 ? 12.102 -22.537 -3.285 1.00 47.00 226 SER A CA 1
ATOM 1738 C C . SER A 1 226 ? 12.820 -21.349 -2.643 1.00 47.00 226 SER A C 1
ATOM 1740 O O . SER A 1 226 ? 13.863 -20.885 -3.104 1.00 47.00 226 SER A O 1
ATOM 1742 N N . LEU A 1 227 ? 12.245 -20.799 -1.573 1.00 48.47 227 LEU A N 1
ATOM 1743 C CA . LEU A 1 227 ? 13.070 -20.053 -0.629 1.00 48.47 227 LEU A CA 1
ATOM 1744 C C . LEU A 1 227 ? 13.898 -21.113 0.101 1.00 48.47 227 LEU A C 1
ATOM 1746 O O . LEU A 1 227 ? 13.481 -21.597 1.146 1.00 48.47 227 LEU A O 1
ATOM 1750 N N . ASP A 1 228 ? 15.032 -21.500 -0.490 1.00 43.41 228 ASP A N 1
ATOM 1751 C CA . ASP A 1 228 ? 16.064 -22.403 0.049 1.00 43.41 228 ASP A CA 1
ATOM 1752 C C . ASP A 1 228 ? 16.737 -21.760 1.292 1.00 43.41 228 ASP A C 1
ATOM 1754 O O . ASP A 1 228 ? 17.946 -21.543 1.369 1.00 43.41 228 ASP A O 1
ATOM 1758 N N . TYR A 1 229 ? 15.924 -21.359 2.266 1.00 44.53 229 TYR A N 1
ATOM 1759 C CA . TYR A 1 229 ? 16.313 -20.754 3.535 1.00 44.53 229 TYR A CA 1
ATOM 1760 C C . TYR A 1 229 ? 16.178 -21.731 4.706 1.00 44.53 229 TYR A C 1
ATOM 1762 O O . TYR A 1 229 ? 16.791 -21.498 5.744 1.00 44.53 229 TYR A O 1
ATOM 1770 N N . ASP A 1 230 ? 15.489 -22.858 4.506 1.00 38.84 230 ASP A N 1
ATOM 1771 C CA . ASP A 1 230 ? 15.358 -23.940 5.488 1.00 38.84 230 ASP A CA 1
ATOM 1772 C C . ASP A 1 230 ? 16.546 -24.915 5.489 1.00 38.84 230 ASP A C 1
ATOM 1774 O O . ASP A 1 230 ? 16.449 -26.000 6.056 1.00 38.84 230 ASP A O 1
ATOM 1778 N N . ARG A 1 231 ? 17.693 -24.566 4.885 1.00 38.38 231 ARG A N 1
ATOM 1779 C CA . ARG A 1 231 ? 18.938 -25.322 5.098 1.00 38.38 231 ARG A CA 1
ATOM 1780 C C . ARG A 1 231 ? 19.712 -24.717 6.267 1.00 38.38 231 ARG A C 1
ATOM 1782 O O . ARG A 1 231 ? 20.334 -23.663 6.098 1.00 38.38 231 ARG A O 1
ATOM 1789 N N . PRO A 1 232 ? 19.763 -25.378 7.438 1.00 35.62 232 PRO A N 1
ATOM 1790 C CA . PRO A 1 232 ? 20.703 -25.003 8.475 1.00 35.62 232 PRO A CA 1
ATOM 1791 C C . PRO A 1 232 ? 22.113 -25.340 7.965 1.00 35.62 232 PRO A C 1
ATOM 1793 O O . PRO A 1 232 ? 22.492 -26.502 7.886 1.00 35.62 232 PRO A O 1
ATOM 1796 N N . GLY A 1 233 ? 22.891 -24.318 7.606 1.00 44.22 233 GLY A N 1
ATOM 1797 C CA . GLY A 1 233 ? 24.355 -24.390 7.589 1.00 44.22 233 GLY A CA 1
ATOM 1798 C C . GLY A 1 233 ? 25.039 -25.213 6.489 1.00 44.22 233 GLY A C 1
ATOM 1799 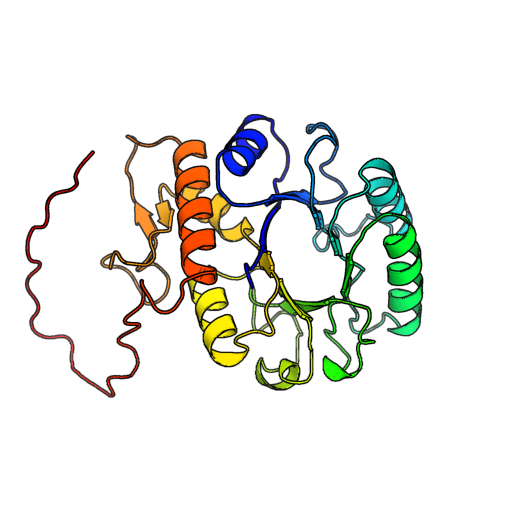O O . GLY A 1 233 ? 25.906 -26.019 6.812 1.00 44.22 233 GLY A O 1
ATOM 1800 N N . GLU A 1 234 ? 24.782 -24.950 5.204 1.00 36.28 234 GLU A N 1
ATOM 1801 C CA . GLU A 1 234 ? 25.731 -25.360 4.152 1.00 36.28 234 GLU A CA 1
ATOM 1802 C C . GLU A 1 234 ? 26.659 -24.193 3.786 1.00 36.28 234 GLU A C 1
ATOM 1804 O O . GLU A 1 234 ? 26.238 -23.134 3.317 1.00 36.28 234 GLU A O 1
ATOM 1809 N N . SER A 1 235 ? 27.945 -24.382 4.076 1.00 40.25 235 SER A N 1
ATOM 1810 C CA . SER A 1 235 ? 29.028 -23.448 3.802 1.00 40.25 235 SER A CA 1
ATOM 1811 C C . SER A 1 235 ? 29.169 -23.172 2.303 1.00 40.25 235 SER A C 1
ATOM 1813 O O . SER A 1 235 ? 29.044 -24.053 1.455 1.00 40.25 235 SER A O 1
ATOM 1815 N N . ALA A 1 236 ? 29.463 -21.912 1.985 1.00 35.28 236 ALA A N 1
ATOM 1816 C CA . ALA A 1 236 ? 29.651 -21.400 0.636 1.00 35.28 236 ALA A CA 1
ATOM 1817 C C . ALA A 1 236 ? 30.927 -21.953 -0.020 1.00 35.28 236 ALA A C 1
ATOM 1819 O O . ALA A 1 236 ? 31.917 -21.239 -0.144 1.00 35.28 236 ALA A O 1
ATOM 1820 N N . GLN A 1 237 ? 30.926 -23.212 -0.455 1.00 37.41 237 GLN A N 1
ATOM 1821 C CA . GLN A 1 237 ? 31.901 -23.714 -1.419 1.00 37.41 237 GLN A CA 1
ATOM 1822 C C . GLN A 1 237 ? 31.230 -24.667 -2.413 1.00 37.41 237 GLN A C 1
ATOM 1824 O O . GLN A 1 237 ? 30.666 -25.694 -2.052 1.00 37.41 237 GLN A O 1
ATOM 1829 N N . SER A 1 238 ? 31.366 -24.312 -3.691 1.00 39.16 238 SER A N 1
ATOM 1830 C CA . SER A 1 238 ? 30.957 -25.042 -4.897 1.00 39.16 238 SER A CA 1
ATOM 1831 C C . SER A 1 238 ? 29.487 -24.932 -5.313 1.00 39.16 238 SER A C 1
ATOM 1833 O O . SER A 1 238 ? 28.679 -25.794 -5.005 1.00 39.16 238 SER A O 1
ATOM 1835 N N . ARG A 1 239 ? 29.168 -23.928 -6.143 1.00 34.06 239 ARG A N 1
ATOM 1836 C CA . ARG A 1 239 ? 28.293 -24.120 -7.317 1.00 34.06 239 ARG A CA 1
ATOM 1837 C C . ARG A 1 239 ? 28.791 -23.228 -8.457 1.00 34.06 239 ARG A C 1
ATOM 1839 O O . ARG A 1 239 ? 28.823 -22.010 -8.328 1.00 34.06 239 ARG A O 1
ATOM 1846 N N . HIS A 1 240 ? 29.241 -23.854 -9.543 1.00 30.98 240 HIS A N 1
ATOM 1847 C CA . HIS A 1 240 ? 29.487 -23.184 -10.821 1.00 30.98 240 HIS A CA 1
ATOM 1848 C C . HIS A 1 240 ? 28.142 -22.782 -11.450 1.00 30.98 240 HIS A C 1
ATOM 1850 O O . HIS A 1 240 ? 27.194 -23.565 -11.351 1.00 30.98 240 HIS A O 1
ATOM 1856 N N . PRO A 1 241 ? 28.035 -21.619 -12.116 1.00 33.84 241 PRO A N 1
ATOM 1857 C CA . PRO A 1 241 ? 26.810 -21.245 -12.808 1.00 33.84 241 PRO A CA 1
ATOM 1858 C C . PRO A 1 241 ? 26.659 -22.069 -14.093 1.00 33.84 241 PRO A C 1
ATOM 1860 O O . PRO A 1 241 ? 27.538 -22.067 -14.957 1.00 33.84 241 PRO A O 1
ATOM 1863 N N . ALA A 1 242 ? 25.536 -22.775 -14.213 1.00 32.28 242 ALA A N 1
ATOM 1864 C CA . ALA A 1 242 ? 25.078 -23.314 -15.484 1.00 32.28 242 ALA A CA 1
ATOM 1865 C C . ALA A 1 242 ? 24.541 -22.158 -16.341 1.00 32.28 242 ALA A C 1
ATOM 1867 O O . ALA A 1 242 ? 23.699 -21.382 -15.892 1.00 32.28 242 ALA A O 1
ATOM 1868 N N . GLN A 1 243 ? 25.046 -22.039 -17.569 1.00 33.41 243 GLN A N 1
ATOM 1869 C CA . GLN A 1 243 ? 24.522 -21.116 -18.572 1.00 33.41 243 GLN A CA 1
ATOM 1870 C C . GLN A 1 243 ? 23.073 -21.490 -18.902 1.00 33.41 243 GLN A C 1
ATOM 1872 O O . GLN A 1 243 ? 22.807 -22.635 -19.263 1.00 33.41 243 GLN A O 1
ATOM 1877 N N . THR A 1 244 ? 22.153 -20.530 -18.813 1.00 29.83 244 THR A N 1
ATOM 1878 C CA . THR A 1 244 ? 20.788 -20.662 -19.343 1.00 29.83 244 THR A CA 1
ATOM 1879 C C . THR A 1 244 ? 20.474 -19.429 -20.184 1.00 29.83 244 THR A C 1
ATOM 1881 O O . THR A 1 244 ? 20.771 -18.308 -19.779 1.00 29.83 244 THR A O 1
ATOM 1884 N N . GLN A 1 245 ? 19.961 -19.666 -21.390 1.00 28.27 245 GLN A N 1
ATOM 1885 C CA . GLN A 1 245 ? 19.640 -18.660 -22.401 1.00 28.27 245 GLN A CA 1
ATOM 1886 C C . GLN A 1 245 ? 18.368 -17.890 -22.026 1.00 28.27 245 GLN A C 1
ATOM 1888 O O . GLN A 1 245 ? 17.371 -18.501 -21.646 1.00 28.27 245 GLN A O 1
ATOM 1893 N N . LEU A 1 246 ? 18.410 -16.566 -22.179 1.00 26.66 246 LEU A N 1
ATOM 1894 C CA . LEU A 1 246 ? 17.228 -15.706 -22.208 1.00 26.66 246 LEU A CA 1
ATOM 1895 C C . LEU A 1 246 ? 16.516 -15.902 -23.554 1.00 26.66 246 LEU A C 1
ATOM 1897 O O . LEU A 1 246 ? 17.163 -15.877 -24.604 1.00 26.66 246 LEU A O 1
ATOM 1901 N N . VAL A 1 247 ? 15.203 -16.117 -23.515 1.00 31.12 247 VAL A N 1
ATOM 1902 C CA . VAL A 1 247 ? 14.330 -16.038 -24.693 1.00 31.12 247 VAL A CA 1
ATOM 1903 C C . VAL A 1 247 ? 13.687 -14.655 -24.651 1.00 31.12 247 VAL A C 1
ATOM 1905 O O . VAL A 1 247 ? 13.042 -14.328 -23.657 1.00 31.12 247 VAL A O 1
ATOM 1908 N N . PHE A 1 248 ? 13.950 -13.859 -25.688 1.00 42.19 248 PHE A N 1
ATOM 1909 C CA . PHE A 1 248 ? 13.326 -12.560 -25.951 1.00 42.19 248 PHE A CA 1
ATOM 1910 C C . PHE A 1 248 ? 11.995 -12.740 -26.682 1.00 42.19 248 PHE A C 1
ATOM 1912 O O . PHE A 1 248 ? 11.904 -13.706 -27.482 1.00 42.19 248 PHE A O 1
#

InterPro domains:
  IPR046718 Protein of unknown function DUF6610 [PF20314] (25-216)

Sequence (248 aa):
MTLDVFATVNGGSEASEAVKRSDAQLGIESQNQHQIKSEGIEFVDYPFSKEDQSFDEHCETVAGIEPAVTVAPDIERGRDAQDVYEQARELSDFADEVIVVPKSIHPGDVPEQWRVGLPLASFGSDDEHQITDYHGCDSIHLLGGSPITQLRAIKILHDRVDSADGAAVFKGASMGDVFAPTQFGPHTRDRRCWFDTGDDVGYYERVEASLTNVHDALNNPGSAYSLDYDRPGESAQSRHPAQTQLVF

pLDDT: mean 83.04, std 19.84, range [26.66, 98.62]

Foldseek 3Di:
DAAAEEEEDLADPLLQVLQVLASHFYAYALVSPPHDDLPRHQEYEHPVPDPPDDLVSSLVSLQVNLHQEYEFDEQDPPDDPVVSVVSQVSSVVRYNAYEYEHQPDQQLVPDLRHAYEDEACDPPPSRPDDLVSCLNHQAYEYEDHALVSLLVSCVVNPNRYRYYYLHVQLVLLVVQWAFALQAQDPDDPRCRRIDRPDPPAHSSNSSNRRSNRSSCCSRCVPPRDPPVPPDPDDDPDDDDDDDDDDDD

Secondary structure (DSSP, 8-state):
-PPEEEEEE-S-HHHHHHHHHSSSEEEEEGGGGGGS-STT--EEE--TT-TT--HHHHHHHHHHH--SEEEPPPB-TTS-HHHHHHHHHHHTTT-SEEEE-BSSS-GGGS-TTSEEEEE-S-TTSS----GGGGGG-SSEEEESS-HHHHHHHHHHHGGGEEEEE-THHHHHHHTTEEE-TT---SS-TTGGGEEE-GGGS-HHHHHHHHHHHHHHHHH-TTTS---TT------S---PPPP-PPP-

Radius of gyration: 18.91 Å; chains: 1; bounding box: 51×46×47 Å